Protein AF-A0A0Q7U243-F1 (afdb_monomer)

Secondary structure (DSSP, 8-state):
----------PPPP-EEEEEEEEETTEEEEEETT---PEEEEEEEEEEEEEEEE--GGG--TT-EEEEEEEE-TTS-EEEEEEEE--GGGTTTT-EEEE-TTSTT-EEEEEEEEEEEEETTEEEEEEEETTEEEEEEE-TT-EEEEEEE--GGG--TT-EEEESSPEEPTTS-EEEEEEEEE-TT----

Solvent-accessible surface area (backbone atoms only — not comparable to full-atom values): 10332 Å² total; per-residue (Å²): 136,84,83,76,80,78,77,77,76,76,74,78,66,51,63,47,44,24,33,25,71,41,69,55,94,58,31,37,28,33,38,39,75,91,53,84,66,76,42,64,33,37,50,41,97,80,48,43,35,28,32,30,34,83,42,55,79,86,68,75,38,71,69,39,39,33,37,34,38,20,40,73,43,97,88,71,34,28,39,40,57,33,37,33,41,50,31,77,94,50,61,72,63,78,54,33,78,45,80,30,92,88,45,92,83,25,31,30,39,18,28,30,30,67,42,77,44,84,55,94,82,28,37,40,34,38,29,40,38,99,88,49,71,50,47,34,39,38,45,89,84,46,48,37,35,32,35,38,85,41,54,72,83,65,68,38,62,74,31,29,26,19,28,70,46,57,41,73,46,95,89,67,48,40,25,32,54,43,39,34,35,30,35,97,86,37,72,41,125

Structure (mmCIF, N/CA/C/O backbone):
data_AF-A0A0Q7U243-F1
#
_entry.id   AF-A0A0Q7U243-F1
#
loop_
_atom_site.group_PDB
_atom_site.id
_atom_site.type_symbol
_atom_site.label_atom_id
_atom_site.label_alt_id
_atom_site.label_comp_id
_atom_site.label_asym_id
_atom_site.label_entity_id
_atom_site.label_seq_id
_atom_site.pdbx_PDB_ins_code
_atom_site.Cartn_x
_atom_site.Cartn_y
_atom_site.Cartn_z
_atom_site.occupancy
_atom_site.B_iso_or_equiv
_atom_site.auth_seq_id
_atom_site.auth_comp_id
_atom_site.auth_asym_id
_atom_site.auth_atom_id
_atom_site.pdbx_PDB_model_num
ATOM 1 N N . MET A 1 1 ? 4.979 44.331 9.065 1.00 41.81 1 MET A N 1
ATOM 2 C CA . MET A 1 1 ? 4.824 43.455 7.886 1.00 41.81 1 MET A CA 1
ATOM 3 C C . MET A 1 1 ? 5.264 42.064 8.305 1.00 41.81 1 MET A C 1
ATOM 5 O O . MET A 1 1 ? 6.438 41.889 8.593 1.00 41.81 1 MET A O 1
ATOM 9 N N . SER A 1 2 ? 4.326 41.134 8.484 1.00 41.09 2 SER A N 1
ATOM 10 C CA . SER A 1 2 ? 4.639 39.753 8.868 1.00 41.09 2 SER A CA 1
ATOM 11 C C . SER A 1 2 ? 4.735 38.920 7.594 1.00 41.09 2 SER A C 1
ATOM 13 O O . SER A 1 2 ? 3.732 38.752 6.901 1.00 41.09 2 SER A O 1
ATOM 15 N N . CYS A 1 3 ? 5.936 38.459 7.248 1.00 41.00 3 CYS A N 1
ATOM 16 C CA . CYS A 1 3 ? 6.116 37.447 6.214 1.00 41.00 3 CYS A CA 1
ATOM 17 C C . CYS A 1 3 ? 5.681 36.100 6.797 1.00 41.00 3 CYS A C 1
ATOM 19 O O . CYS A 1 3 ? 6.393 35.513 7.609 1.00 41.00 3 CYS A O 1
ATOM 21 N N . GLY A 1 4 ? 4.503 35.621 6.398 1.00 42.53 4 GLY A N 1
ATOM 22 C CA . GLY A 1 4 ? 4.110 34.238 6.636 1.00 42.53 4 GLY A CA 1
ATOM 23 C C . GLY A 1 4 ? 5.030 33.315 5.843 1.00 42.53 4 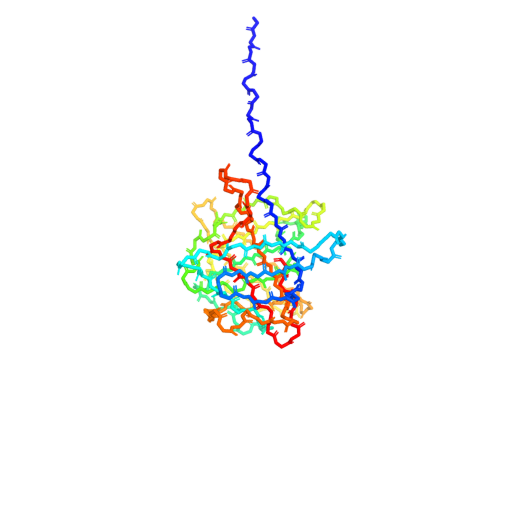GLY A C 1
ATOM 24 O O . GLY A 1 4 ? 5.100 33.415 4.619 1.00 42.53 4 GLY A O 1
ATOM 25 N N . ALA A 1 5 ? 5.754 32.438 6.534 1.00 46.31 5 ALA A N 1
ATOM 26 C CA . ALA A 1 5 ? 6.482 31.357 5.892 1.00 46.31 5 ALA A CA 1
ATOM 27 C C . ALA A 1 5 ? 5.464 30.441 5.199 1.00 46.31 5 ALA A C 1
ATOM 29 O O . ALA A 1 5 ? 4.660 29.783 5.859 1.00 46.31 5 ALA A O 1
ATOM 30 N N . ALA A 1 6 ? 5.475 30.424 3.867 1.00 46.00 6 ALA A N 1
ATOM 31 C CA . ALA A 1 6 ? 4.781 29.401 3.106 1.00 46.00 6 ALA A CA 1
ATOM 32 C C . ALA A 1 6 ? 5.426 28.054 3.460 1.00 46.00 6 ALA A C 1
ATOM 34 O O . ALA A 1 6 ? 6.593 27.817 3.147 1.00 46.00 6 ALA A O 1
ATOM 35 N N . LEU A 1 7 ? 4.689 27.189 4.158 1.00 47.91 7 LEU A N 1
ATOM 36 C CA . LEU A 1 7 ? 5.076 25.792 4.308 1.00 47.91 7 LEU A CA 1
ATOM 37 C C . LEU A 1 7 ? 5.103 25.196 2.899 1.00 47.91 7 LEU A C 1
ATOM 39 O O . LEU A 1 7 ? 4.062 25.104 2.251 1.00 47.91 7 LEU A O 1
ATOM 43 N N . ALA A 1 8 ? 6.292 24.842 2.412 1.00 43.00 8 ALA A N 1
ATOM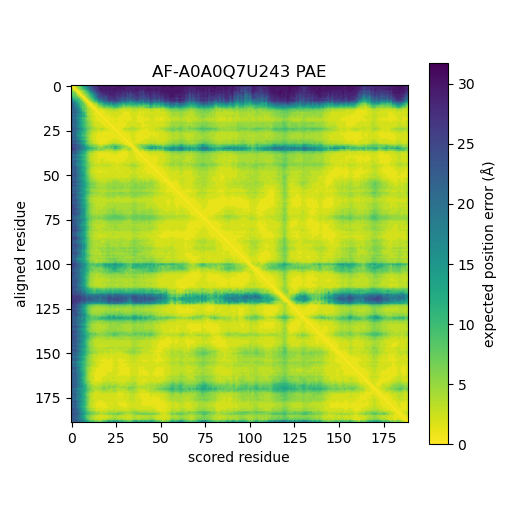 44 C CA . ALA A 1 8 ? 6.431 24.098 1.172 1.00 43.00 8 ALA A CA 1
ATOM 45 C C . ALA A 1 8 ? 5.604 22.810 1.302 1.00 43.00 8 ALA A C 1
ATOM 47 O O . ALA A 1 8 ? 5.904 21.959 2.143 1.00 43.00 8 ALA A O 1
ATOM 48 N N . GLN A 1 9 ? 4.532 22.688 0.516 1.00 50.25 9 GLN A N 1
ATOM 49 C CA . GLN A 1 9 ? 3.844 21.415 0.361 1.00 50.25 9 GLN A CA 1
ATOM 50 C C . GLN A 1 9 ? 4.862 20.442 -0.228 1.00 50.25 9 GLN A C 1
ATOM 52 O O . GLN A 1 9 ? 5.329 20.627 -1.348 1.00 50.25 9 GLN A O 1
ATOM 57 N N . VAL A 1 10 ? 5.245 19.433 0.553 1.00 56.56 10 VAL A N 1
ATOM 58 C CA . VAL A 1 10 ? 5.994 18.291 0.032 1.00 56.56 10 VAL A CA 1
ATOM 59 C C . VAL A 1 10 ? 5.108 17.667 -1.039 1.00 56.56 10 VAL A C 1
ATOM 61 O O . VAL A 1 10 ? 4.011 17.201 -0.724 1.00 56.56 10 VAL A O 1
ATOM 64 N N . GLU A 1 11 ? 5.545 17.721 -2.297 1.00 64.06 11 GLU A N 1
ATOM 65 C CA . GLU A 1 11 ? 4.811 17.085 -3.386 1.00 64.06 11 GLU A CA 1
ATOM 66 C C . GLU A 1 11 ? 4.610 15.599 -3.061 1.00 64.06 11 GLU A C 1
ATOM 68 O O . GLU A 1 11 ? 5.543 14.938 -2.579 1.00 64.06 11 GLU A O 1
ATOM 73 N N . PRO A 1 12 ? 3.402 15.054 -3.293 1.00 70.56 12 PRO A N 1
ATOM 74 C CA . PRO A 1 12 ? 3.175 13.629 -3.149 1.00 70.56 12 PRO A CA 1
ATOM 75 C C . PRO A 1 12 ? 4.192 12.849 -3.992 1.00 70.56 12 PRO A C 1
ATOM 77 O O . PRO A 1 12 ? 4.507 13.258 -5.113 1.00 70.56 12 PRO A O 1
ATOM 80 N N . PRO A 1 13 ? 4.717 11.722 -3.485 1.00 82.50 13 PRO A N 1
ATOM 81 C CA . PRO A 1 13 ? 5.651 10.917 -4.254 1.00 82.50 13 PRO A CA 1
ATOM 82 C C . PRO A 1 13 ? 5.003 10.460 -5.564 1.00 82.50 13 PRO A C 1
ATOM 84 O O . PRO A 1 13 ? 3.847 10.037 -5.575 1.00 82.50 13 PRO A O 1
ATOM 87 N N . LEU A 1 14 ? 5.770 10.486 -6.656 1.00 89.00 14 LEU A N 1
ATOM 88 C CA . LEU A 1 14 ? 5.323 9.943 -7.935 1.00 89.00 14 LEU A CA 1
ATOM 89 C C . LEU A 1 14 ? 5.063 8.438 -7.788 1.00 89.00 14 LEU A C 1
ATOM 91 O O . LEU A 1 14 ? 5.963 7.677 -7.424 1.00 89.00 14 LEU A O 1
ATOM 95 N N . ARG A 1 15 ? 3.833 8.015 -8.082 1.00 92.25 15 ARG A N 1
ATOM 96 C CA . ARG A 1 15 ? 3.402 6.612 -8.058 1.00 92.25 15 ARG A CA 1
ATOM 97 C C . ARG A 1 15 ? 3.264 6.101 -9.488 1.00 92.25 15 ARG A C 1
ATOM 99 O O . ARG A 1 15 ? 2.914 6.864 -10.381 1.00 92.25 15 ARG A O 1
ATOM 106 N N . LEU A 1 16 ? 3.517 4.813 -9.701 1.00 95.00 16 LEU A N 1
ATOM 107 C CA . LEU A 1 16 ? 3.414 4.185 -11.021 1.00 95.00 16 LEU A CA 1
ATOM 108 C C . LEU A 1 16 ? 2.671 2.845 -10.914 1.00 95.00 16 LEU A C 1
ATOM 110 O O . LEU A 1 16 ? 3.306 1.802 -10.724 1.00 95.00 16 LEU A O 1
ATOM 114 N N . PRO A 1 17 ? 1.327 2.860 -10.985 1.00 95.56 17 PRO A N 1
ATOM 115 C CA . PRO A 1 17 ? 0.543 1.653 -11.199 1.00 95.56 17 PRO A CA 1
ATOM 116 C C . PRO A 1 17 ? 0.598 1.253 -12.674 1.00 95.56 17 PRO A C 1
ATOM 118 O O . PRO A 1 17 ? 0.365 2.082 -13.556 1.00 95.56 17 PRO A O 1
ATOM 121 N N . GLY A 1 18 ? 0.860 -0.017 -12.963 1.00 96.81 18 GLY A N 1
ATOM 122 C CA . GLY A 1 18 ? 0.940 -0.468 -14.346 1.00 96.81 18 GLY A CA 1
ATOM 123 C C . GLY A 1 18 ? 1.163 -1.960 -14.513 1.00 96.81 18 GLY A C 1
ATOM 124 O O . GLY A 1 18 ? 1.109 -2.728 -13.555 1.00 96.81 18 GLY A O 1
ATOM 125 N N . THR A 1 19 ? 1.416 -2.359 -15.755 1.00 97.81 19 THR A N 1
ATOM 126 C CA . THR A 1 19 ? 1.762 -3.737 -16.126 1.00 97.81 19 THR A CA 1
ATOM 127 C C . THR A 1 19 ? 3.217 -3.795 -16.566 1.00 97.81 19 THR A C 1
ATOM 129 O O . THR A 1 19 ? 3.659 -2.950 -17.345 1.00 97.81 19 THR A O 1
ATOM 132 N N . ILE A 1 20 ? 3.968 -4.780 -16.077 1.00 98.12 20 ILE A N 1
ATOM 133 C CA . ILE A 1 20 ? 5.318 -5.046 -16.578 1.00 98.12 20 ILE A CA 1
ATOM 134 C C . ILE A 1 20 ? 5.205 -5.601 -17.999 1.00 98.12 20 ILE A C 1
ATOM 136 O O . ILE A 1 20 ? 4.588 -6.640 -18.209 1.00 98.12 20 ILE A O 1
ATOM 140 N N . GLU A 1 21 ? 5.834 -4.957 -18.974 1.00 97.81 21 GLU A N 1
ATOM 141 C CA . GLU A 1 21 ? 5.898 -5.473 -20.350 1.00 97.81 21 GLU A CA 1
ATOM 142 C C . GLU A 1 21 ? 7.206 -6.200 -20.634 1.00 97.81 21 GLU A C 1
ATOM 144 O O . GLU A 1 21 ? 7.248 -7.129 -21.440 1.00 97.81 21 GLU A O 1
ATOM 149 N N . LYS A 1 22 ? 8.277 -5.808 -19.943 1.00 98.00 22 LYS A N 1
ATOM 150 C CA . LYS A 1 22 ? 9.615 -6.350 -20.157 1.00 98.00 22 LYS A CA 1
ATOM 151 C C . LYS A 1 22 ? 10.406 -6.367 -18.857 1.00 98.00 22 LYS A C 1
ATOM 153 O O . LYS A 1 22 ? 10.250 -5.475 -18.023 1.00 98.00 22 LYS A O 1
ATOM 158 N N . VAL A 1 23 ? 11.278 -7.362 -18.726 1.00 97.88 23 VAL A N 1
ATOM 159 C CA . VAL A 1 23 ? 12.230 -7.513 -17.623 1.00 97.88 23 VAL A CA 1
ATOM 160 C C . VAL A 1 23 ? 13.584 -7.886 -18.213 1.00 97.88 23 VAL A C 1
ATOM 162 O O . VAL A 1 23 ? 13.675 -8.859 -18.958 1.00 97.88 23 VAL A O 1
ATOM 165 N N . GLU A 1 24 ? 14.627 -7.126 -17.887 1.00 97.31 24 GLU A N 1
ATOM 166 C CA . GLU A 1 24 ? 16.012 -7.420 -18.270 1.00 97.31 24 GLU A CA 1
ATOM 167 C C . GLU A 1 24 ? 16.944 -7.110 -17.100 1.00 97.31 24 GLU A C 1
ATOM 169 O O . GLU A 1 24 ? 17.133 -5.953 -16.728 1.00 97.31 24 GLU A O 1
ATOM 174 N N . GLY A 1 25 ? 17.537 -8.149 -16.507 1.00 94.81 25 GLY A N 1
ATOM 175 C CA . GLY A 1 25 ? 18.419 -7.998 -15.350 1.00 94.81 25 GLY A CA 1
ATOM 176 C C . GLY A 1 25 ? 17.726 -7.276 -14.189 1.00 94.81 25 GLY A C 1
ATOM 177 O O . GLY A 1 25 ? 16.715 -7.746 -13.674 1.00 94.81 25 GLY A O 1
ATOM 178 N N . ASP A 1 26 ? 18.276 -6.129 -13.791 1.00 95.94 26 ASP A N 1
ATOM 179 C CA . ASP A 1 26 ? 17.722 -5.260 -12.746 1.00 95.94 26 ASP A CA 1
ATOM 180 C C . ASP A 1 26 ? 16.905 -4.092 -13.317 1.00 95.94 26 ASP A C 1
ATOM 182 O O . ASP A 1 26 ? 16.787 -3.051 -12.677 1.00 95.94 26 ASP A O 1
ATOM 186 N N . THR A 1 27 ? 16.342 -4.237 -14.513 1.00 97.75 27 THR A N 1
ATOM 187 C CA . THR A 1 27 ? 15.494 -3.216 -15.131 1.00 97.75 27 THR A CA 1
ATOM 188 C C . THR A 1 27 ? 14.155 -3.820 -15.529 1.00 97.75 27 THR A C 1
ATOM 190 O O . THR A 1 27 ? 14.085 -4.906 -16.109 1.00 97.75 27 THR A O 1
ATOM 193 N N . ILE A 1 28 ? 13.075 -3.103 -15.221 1.00 98.38 28 ILE A N 1
ATOM 194 C CA . ILE A 1 28 ? 11.725 -3.434 -15.681 1.00 98.38 28 ILE A CA 1
ATOM 195 C C . ILE A 1 28 ? 11.158 -2.288 -16.503 1.00 98.38 28 ILE A C 1
ATOM 197 O O . ILE A 1 28 ? 11.453 -1.121 -16.252 1.00 98.38 28 ILE A O 1
ATOM 201 N N . TRP A 1 29 ? 10.290 -2.625 -17.448 1.00 98.25 29 TRP A N 1
ATOM 202 C CA . TRP A 1 29 ? 9.536 -1.652 -18.222 1.00 98.25 29 TRP A CA 1
ATOM 203 C C . TRP A 1 29 ? 8.062 -1.764 -17.872 1.00 98.25 29 TRP A C 1
ATOM 205 O O . TRP A 1 29 ? 7.459 -2.824 -18.049 1.00 98.25 29 TRP A O 1
ATOM 215 N N . VAL A 1 30 ? 7.489 -0.675 -17.364 1.00 98.19 30 VAL A N 1
ATOM 216 C CA . VAL A 1 30 ? 6.118 -0.631 -16.849 1.00 98.19 30 VAL A CA 1
ATOM 217 C C . VAL A 1 30 ? 5.262 0.257 -17.740 1.00 98.19 30 VAL A C 1
ATOM 219 O O . VAL A 1 30 ? 5.570 1.435 -17.930 1.00 98.19 30 VAL A O 1
ATOM 222 N N . ARG A 1 31 ? 4.168 -0.296 -18.273 1.00 97.62 31 ARG A N 1
ATOM 223 C CA . ARG A 1 31 ? 3.119 0.478 -18.942 1.00 97.62 31 ARG A CA 1
ATOM 224 C C . ARG A 1 31 ? 2.107 0.961 -17.898 1.00 97.62 31 ARG A C 1
ATOM 226 O O . ARG A 1 31 ? 1.465 0.107 -17.279 1.00 97.62 31 ARG A O 1
ATOM 233 N N . PRO A 1 32 ? 1.946 2.278 -17.681 1.00 96.06 32 PRO A N 1
ATOM 234 C CA . PRO A 1 32 ? 0.989 2.799 -16.713 1.00 96.06 32 PRO A CA 1
ATOM 235 C C . PRO A 1 32 ? -0.456 2.536 -17.145 1.00 96.06 32 PRO A C 1
ATOM 237 O O . PRO A 1 32 ? -0.764 2.570 -18.337 1.00 96.06 32 PRO A O 1
ATOM 240 N N . TYR A 1 33 ? -1.366 2.346 -16.186 1.00 94.06 33 TYR A N 1
ATOM 241 C CA . TYR A 1 33 ? -2.800 2.228 -16.509 1.00 94.06 33 TYR A CA 1
ATOM 242 C C . TYR A 1 33 ? -3.443 3.545 -16.929 1.00 94.06 33 TYR A C 1
ATOM 244 O O . TYR A 1 33 ? -4.407 3.536 -17.687 1.00 94.06 33 TYR A O 1
ATOM 252 N N . GLU A 1 34 ? -2.908 4.672 -16.462 1.00 88.06 34 GLU A N 1
ATOM 253 C CA . GLU A 1 34 ? -3.386 6.012 -16.827 1.00 88.06 34 GLU A CA 1
ATOM 254 C C . GLU A 1 34 ? -3.011 6.395 -18.273 1.00 88.06 34 GLU A C 1
ATOM 256 O O . GLU A 1 34 ? -3.323 7.488 -18.739 1.00 88.06 34 GLU A O 1
ATOM 261 N N . GLY A 1 35 ? -2.373 5.475 -19.006 1.00 82.38 35 GLY A N 1
ATOM 262 C CA . GLY A 1 35 ? -1.866 5.695 -20.351 1.00 82.38 35 GLY A CA 1
ATOM 263 C C . GLY A 1 35 ? -0.470 6.314 -20.349 1.00 82.38 35 GLY A C 1
ATOM 264 O O . GLY A 1 35 ? 0.179 6.464 -19.315 1.00 82.38 35 GLY A O 1
ATOM 265 N N . GLY A 1 36 ? 0.020 6.643 -21.542 1.00 84.00 36 GLY A N 1
ATOM 266 C CA . GLY A 1 36 ? 1.366 7.174 -21.748 1.00 84.00 36 GLY A CA 1
ATOM 267 C C . GLY A 1 36 ? 2.359 6.145 -22.291 1.00 84.00 36 GLY A C 1
ATOM 268 O O . GLY A 1 36 ? 1.982 5.114 -22.853 1.00 84.00 36 GLY A O 1
ATOM 269 N N . GLY A 1 37 ? 3.644 6.489 -22.184 1.00 90.50 37 GLY A N 1
ATOM 270 C CA . GLY A 1 37 ? 4.750 5.681 -22.691 1.00 90.50 37 GLY A CA 1
ATOM 271 C C . GLY A 1 37 ? 5.096 4.489 -21.801 1.00 90.50 37 GLY A C 1
ATOM 272 O O . GLY A 1 37 ? 4.556 4.307 -20.712 1.00 90.50 37 GLY A O 1
ATOM 273 N N . LEU A 1 38 ? 6.038 3.683 -22.280 1.00 95.50 38 LEU A N 1
ATOM 274 C CA . LEU A 1 38 ? 6.629 2.598 -21.511 1.00 95.50 38 LEU A CA 1
ATOM 275 C C . LEU A 1 38 ? 7.753 3.162 -20.627 1.00 95.50 38 LEU A C 1
ATOM 277 O O . LEU A 1 38 ? 8.712 3.730 -21.147 1.00 95.50 38 LEU A O 1
ATOM 281 N N . PHE A 1 39 ? 7.633 3.027 -19.306 1.00 96.31 39 PHE A N 1
ATOM 282 C CA . PHE A 1 39 ? 8.592 3.594 -18.356 1.00 96.31 39 PHE A CA 1
ATOM 283 C C . PHE A 1 39 ? 9.654 2.571 -17.973 1.00 96.31 39 PHE A C 1
ATOM 285 O O . PHE A 1 39 ? 9.331 1.524 -17.418 1.00 96.31 39 PHE A O 1
ATOM 292 N N . GLU A 1 40 ? 10.916 2.900 -18.227 1.00 97.56 40 GLU A N 1
ATOM 293 C CA . GLU A 1 40 ? 12.069 2.126 -17.772 1.00 97.56 40 GLU A CA 1
ATOM 294 C C . GLU A 1 40 ? 12.373 2.434 -16.301 1.00 97.56 40 GLU A C 1
ATOM 296 O O . GLU A 1 40 ? 12.588 3.591 -15.939 1.00 97.56 40 GLU A O 1
ATOM 301 N N . ILE A 1 41 ? 12.389 1.406 -15.453 1.00 97.94 41 ILE A N 1
ATOM 302 C CA . ILE A 1 41 ? 12.606 1.514 -14.010 1.00 97.94 41 ILE A CA 1
ATOM 303 C C . ILE A 1 41 ? 13.778 0.618 -13.610 1.00 97.94 41 ILE A C 1
ATOM 305 O O . ILE A 1 41 ? 13.689 -0.610 -13.671 1.00 97.94 41 ILE A O 1
ATOM 309 N N . ALA A 1 42 ? 14.859 1.236 -13.136 1.00 97.81 42 ALA A N 1
ATOM 310 C CA . ALA A 1 42 ? 15.990 0.521 -12.559 1.00 97.81 42 ALA A CA 1
ATOM 311 C C . ALA A 1 42 ? 15.679 0.064 -11.123 1.00 97.81 42 ALA A C 1
ATOM 313 O O . ALA A 1 42 ? 15.296 0.859 -10.259 1.00 97.81 42 ALA A O 1
ATOM 314 N N . LEU A 1 43 ? 15.894 -1.214 -10.847 1.00 97.62 43 LEU A N 1
ATOM 315 C CA . LEU A 1 43 ? 15.671 -1.836 -9.551 1.00 97.62 43 LEU A CA 1
ATOM 316 C C . LEU A 1 43 ? 16.894 -1.643 -8.650 1.00 97.62 43 LEU A C 1
ATOM 318 O O . LEU A 1 43 ? 18.026 -1.962 -9.021 1.00 97.62 43 LEU A O 1
ATOM 322 N N . ASP A 1 44 ? 16.673 -1.145 -7.434 1.00 96.50 44 ASP A N 1
ATOM 323 C CA . ASP A 1 44 ? 17.716 -1.104 -6.407 1.00 96.50 44 ASP A CA 1
ATOM 324 C C . ASP A 1 44 ? 18.196 -2.524 -6.078 1.00 96.50 44 ASP A C 1
ATOM 326 O O . ASP A 1 44 ? 17.392 -3.447 -6.070 1.00 96.50 44 ASP A O 1
ATOM 330 N N . LYS A 1 45 ? 19.477 -2.744 -5.751 1.00 94.75 45 LYS A N 1
ATOM 331 C CA . LYS A 1 45 ? 19.996 -4.081 -5.385 1.00 94.75 45 LYS A CA 1
ATOM 332 C C . LYS A 1 45 ? 19.338 -4.662 -4.127 1.00 94.75 45 LYS A C 1
ATOM 334 O O . LYS A 1 45 ? 19.215 -5.879 -4.011 1.00 94.75 45 LYS A O 1
ATOM 339 N N . LYS A 1 46 ? 18.842 -3.814 -3.230 1.00 94.69 46 LYS A N 1
ATOM 340 C CA . LYS A 1 46 ? 18.093 -4.174 -2.020 1.00 94.69 46 LYS A CA 1
ATOM 341 C C . LYS A 1 46 ? 16.581 -4.011 -2.197 1.00 94.69 46 LYS A C 1
ATOM 343 O O . LYS A 1 46 ? 15.882 -3.815 -1.208 1.00 94.69 46 LYS A O 1
ATOM 348 N N . LEU A 1 47 ? 16.088 -4.074 -3.440 1.00 96.88 47 LEU A N 1
ATOM 349 C CA . LEU A 1 47 ? 14.665 -3.973 -3.754 1.00 96.88 47 LEU A CA 1
ATOM 350 C C . LEU A 1 47 ? 13.820 -4.845 -2.818 1.00 96.88 47 LEU A C 1
ATOM 352 O O . LEU A 1 47 ? 13.999 -6.062 -2.770 1.00 96.88 47 LEU A O 1
ATOM 356 N N . ALA A 1 48 ? 12.861 -4.220 -2.141 1.00 96.56 48 ALA A N 1
ATOM 357 C CA . ALA A 1 48 ? 11.822 -4.922 -1.410 1.00 96.56 48 ALA A CA 1
ATOM 358 C C . ALA A 1 48 ? 10.640 -5.209 -2.344 1.00 96.56 48 ALA A C 1
ATOM 360 O O . ALA A 1 48 ? 10.006 -4.285 -2.863 1.00 96.56 48 ALA A O 1
ATOM 361 N N . VAL A 1 49 ? 10.324 -6.485 -2.540 1.00 97.56 49 VAL A N 1
ATOM 362 C CA . VAL A 1 49 ? 9.135 -6.905 -3.285 1.00 97.56 49 VAL A CA 1
ATOM 363 C C . VAL A 1 49 ? 8.067 -7.353 -2.297 1.00 97.56 49 VAL A C 1
ATOM 365 O O . VAL A 1 49 ? 8.361 -8.071 -1.343 1.00 97.56 49 VAL A O 1
ATOM 368 N N . TYR A 1 50 ? 6.831 -6.915 -2.517 1.00 97.62 50 TYR A N 1
ATOM 369 C CA . TYR A 1 50 ? 5.671 -7.342 -1.740 1.00 97.62 50 TYR A CA 1
ATOM 370 C C . TYR A 1 50 ? 4.615 -7.921 -2.670 1.00 97.62 50 TYR A C 1
ATOM 372 O O . TYR A 1 50 ? 4.149 -7.234 -3.578 1.00 97.62 50 TYR A O 1
ATOM 380 N N . GLY A 1 51 ? 4.231 -9.171 -2.438 1.00 97.12 51 GLY A N 1
ATOM 381 C CA . GLY A 1 51 ? 3.069 -9.764 -3.081 1.00 97.12 51 GLY A CA 1
ATOM 382 C C . GLY A 1 51 ? 1.791 -9.199 -2.470 1.00 97.12 51 GLY A C 1
ATOM 383 O O . GLY A 1 51 ? 1.693 -9.076 -1.250 1.00 97.12 51 GLY A O 1
ATOM 384 N N . VAL A 1 52 ? 0.821 -8.864 -3.313 1.00 97.38 52 VAL A N 1
ATOM 385 C CA . VAL A 1 52 ? -0.496 -8.368 -2.911 1.00 97.38 52 VAL A CA 1
ATOM 386 C C . VAL A 1 52 ? -1.542 -9.378 -3.346 1.00 97.38 52 VAL A C 1
ATOM 388 O O . VAL A 1 52 ? -1.748 -9.575 -4.543 1.00 97.38 52 VAL A O 1
ATOM 391 N N . ALA A 1 53 ? -2.198 -10.002 -2.375 1.00 95.69 53 ALA A N 1
ATOM 392 C CA . ALA A 1 53 ? -3.229 -11.009 -2.592 1.00 95.69 53 ALA A CA 1
ATOM 393 C C . ALA A 1 53 ? -4.587 -10.541 -2.038 1.00 95.69 53 ALA A C 1
ATOM 395 O O . ALA A 1 53 ? -4.638 -9.588 -1.249 1.00 95.69 53 ALA A O 1
ATOM 396 N N . PRO A 1 54 ? -5.702 -11.187 -2.427 1.00 94.88 54 PRO A N 1
ATOM 397 C CA . PRO A 1 54 ? -6.983 -10.970 -1.769 1.00 94.88 54 PRO A CA 1
ATOM 398 C C . PRO A 1 54 ? -6.889 -11.358 -0.289 1.00 94.88 54 PRO A C 1
ATOM 400 O O . PRO A 1 54 ? -6.508 -12.480 0.041 1.00 94.88 54 PRO A O 1
ATOM 403 N N . GLY A 1 55 ? -7.247 -10.435 0.600 1.00 93.44 55 GLY A N 1
ATOM 404 C CA . GLY A 1 55 ? -7.379 -10.702 2.030 1.00 93.44 55 GLY A CA 1
ATOM 405 C C . GLY A 1 55 ? -8.818 -11.038 2.424 1.00 93.44 55 GLY A C 1
ATOM 406 O O . GLY A 1 55 ? -9.759 -10.901 1.640 1.00 93.44 55 GLY A O 1
ATOM 407 N N . LYS A 1 56 ? -9.009 -11.448 3.677 1.00 91.81 56 LYS A N 1
ATOM 408 C CA . LYS A 1 56 ? -10.319 -11.766 4.269 1.00 91.81 56 LYS A CA 1
ATOM 409 C C . LYS A 1 56 ? -10.492 -11.084 5.620 1.00 91.81 56 LYS A C 1
ATOM 411 O O . LYS A 1 56 ? -9.535 -10.741 6.308 1.00 91.81 56 LYS A O 1
ATOM 416 N N . LEU A 1 57 ? -11.741 -10.965 6.073 1.00 90.25 57 LEU A N 1
ATOM 417 C CA . LEU A 1 57 ? -12.060 -10.392 7.389 1.00 90.25 57 LEU A CA 1
ATOM 418 C C . LEU A 1 57 ? -11.348 -11.117 8.543 1.00 90.25 57 LEU A C 1
ATOM 420 O O . LEU A 1 57 ? -11.054 -10.511 9.570 1.00 90.25 57 LEU A O 1
ATOM 424 N N . ALA A 1 58 ? -11.057 -12.411 8.396 1.00 89.94 58 ALA A N 1
ATOM 425 C CA . ALA A 1 58 ? -10.320 -13.183 9.396 1.00 89.94 58 ALA A CA 1
ATOM 426 C C . ALA A 1 58 ? -8.852 -12.740 9.566 1.00 89.94 58 ALA A C 1
ATOM 428 O O . ALA A 1 58 ? -8.242 -13.088 10.577 1.00 89.94 58 ALA A O 1
ATOM 429 N N . ASP A 1 59 ? -8.300 -11.971 8.625 1.00 91.75 59 ASP A N 1
ATOM 430 C CA . ASP A 1 59 ? -6.926 -11.455 8.686 1.00 91.75 59 ASP A CA 1
ATOM 431 C C . ASP A 1 59 ? -6.837 -10.152 9.497 1.00 91.75 59 ASP A C 1
ATOM 433 O O . ASP A 1 59 ? -5.765 -9.780 9.970 1.00 91.75 59 ASP A O 1
ATOM 437 N N . LEU A 1 60 ? -7.978 -9.497 9.748 1.00 94.12 60 LEU A N 1
ATOM 438 C CA . LEU A 1 60 ? -8.096 -8.304 10.593 1.00 94.12 60 LEU A CA 1
ATOM 439 C C . LEU A 1 60 ? -8.052 -8.693 12.077 1.00 94.12 60 LEU A C 1
ATOM 441 O O . LEU A 1 60 ? -9.060 -8.632 12.786 1.00 94.12 60 LEU A O 1
ATOM 445 N N . LYS A 1 61 ? -6.887 -9.169 12.515 1.00 92.94 61 LYS A N 1
ATOM 446 C CA . LYS A 1 61 ? -6.620 -9.652 13.873 1.00 92.94 61 LYS A CA 1
ATOM 447 C C . LYS A 1 61 ? -6.047 -8.541 14.743 1.00 92.94 61 LYS A C 1
ATOM 449 O O . LYS A 1 61 ? -5.312 -7.680 14.265 1.00 92.94 61 LYS A O 1
ATOM 454 N N . GLN A 1 62 ? -6.312 -8.612 16.043 1.00 95.81 62 GLN A N 1
ATOM 455 C CA . GLN A 1 62 ? -5.633 -7.765 17.022 1.00 95.81 62 GLN A CA 1
ATOM 456 C C . GLN A 1 62 ? -4.105 -7.857 16.859 1.00 95.81 62 GLN A C 1
ATOM 458 O O . GLN A 1 62 ? -3.558 -8.938 16.647 1.00 95.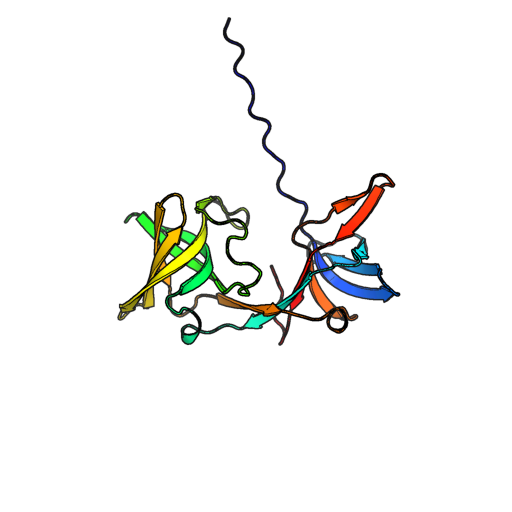81 62 GLN A O 1
ATOM 463 N N . GLY A 1 63 ? -3.425 -6.712 16.923 1.00 96.12 63 GLY A N 1
ATOM 464 C CA . GLY A 1 63 ? -1.982 -6.582 16.716 1.00 96.12 63 GLY A CA 1
ATOM 465 C C . GLY A 1 63 ? -1.545 -6.426 15.254 1.00 96.12 63 GLY A C 1
ATOM 466 O O . GLY A 1 63 ? -0.415 -5.989 15.011 1.00 96.12 63 GLY A O 1
ATOM 467 N N . ALA A 1 64 ? -2.409 -6.714 14.274 1.00 97.00 64 ALA A N 1
ATOM 468 C CA . ALA A 1 64 ? -2.085 -6.500 12.865 1.00 97.00 64 ALA A CA 1
ATOM 469 C C . ALA A 1 64 ? -1.895 -5.004 12.571 1.00 97.00 64 ALA A C 1
ATOM 471 O O . ALA A 1 64 ? -2.672 -4.169 13.043 1.00 97.00 64 ALA A O 1
ATOM 472 N N . PHE A 1 65 ? -0.865 -4.670 11.791 1.00 97.94 65 PHE A N 1
ATOM 473 C CA . PHE A 1 65 ? -0.678 -3.320 11.267 1.00 97.94 65 PHE A CA 1
ATOM 474 C C . PHE A 1 65 ? -1.427 -3.197 9.941 1.00 97.94 65 PHE A C 1
ATOM 476 O O . PHE A 1 65 ? -1.171 -3.955 9.005 1.00 97.94 65 PHE A O 1
ATOM 483 N N . ILE A 1 66 ? -2.368 -2.261 9.867 1.00 98.19 66 ILE A N 1
ATOM 484 C CA . ILE A 1 66 ? -3.242 -2.091 8.708 1.00 98.19 66 ILE A CA 1
ATOM 485 C C . ILE A 1 66 ? -3.206 -0.660 8.185 1.00 98.19 66 ILE A C 1
ATOM 487 O O . ILE A 1 66 ? -2.972 0.277 8.945 1.00 98.19 66 ILE A O 1
ATOM 491 N N . GLY A 1 67 ? -3.467 -0.501 6.892 1.00 97.31 67 GLY A N 1
ATOM 492 C CA . GLY A 1 67 ? -3.777 0.771 6.248 1.00 97.31 67 GLY A CA 1
ATOM 493 C C . GLY A 1 67 ? -5.240 0.789 5.839 1.00 97.31 67 GLY A C 1
ATOM 494 O O . GLY A 1 67 ? -5.690 -0.110 5.135 1.00 97.31 67 GLY A O 1
ATOM 495 N N . VAL A 1 68 ? -5.991 1.787 6.282 1.00 97.56 68 VAL A N 1
ATOM 496 C CA . VAL A 1 68 ? -7.428 1.901 6.031 1.00 97.56 68 VAL A CA 1
ATOM 497 C C . VAL A 1 68 ? -7.690 3.167 5.235 1.00 97.56 68 VAL A C 1
ATOM 499 O O . VAL A 1 68 ? -7.609 4.265 5.781 1.00 97.56 68 VAL A O 1
ATOM 502 N N . GLY A 1 69 ? -8.034 2.998 3.960 1.00 96.56 69 GLY A N 1
ATOM 503 C CA . GLY A 1 69 ? -8.645 4.049 3.155 1.00 96.56 69 GLY A CA 1
ATOM 504 C C . GLY A 1 69 ? -10.136 4.117 3.475 1.00 96.56 69 GLY A C 1
ATOM 505 O O . GLY A 1 69 ? -10.830 3.105 3.338 1.00 96.56 69 GLY A O 1
ATOM 506 N N . ALA A 1 70 ? -10.630 5.267 3.925 1.00 96.94 70 ALA A N 1
ATOM 507 C CA . ALA A 1 70 ? -11.981 5.391 4.462 1.00 96.94 70 ALA A CA 1
ATOM 508 C C . ALA A 1 70 ? -12.673 6.713 4.116 1.00 96.94 70 ALA A C 1
ATOM 510 O O . ALA A 1 70 ? -12.039 7.709 3.773 1.00 96.94 70 ALA A O 1
ATOM 511 N N . MET A 1 71 ? -13.998 6.704 4.256 1.00 96.12 71 MET A N 1
ATOM 512 C CA . MET A 1 71 ? -14.838 7.894 4.222 1.00 96.12 71 MET A CA 1
ATOM 513 C C . MET A 1 71 ? -15.230 8.290 5.657 1.00 96.12 71 MET A C 1
ATOM 515 O O . MET A 1 71 ? -15.845 7.469 6.356 1.00 96.12 71 MET A O 1
ATOM 519 N N . PRO A 1 72 ? -14.926 9.520 6.111 1.00 96.75 72 PRO A N 1
ATOM 520 C CA . PRO A 1 72 ? -15.381 10.018 7.407 1.00 96.75 72 PRO A CA 1
ATOM 521 C C . PRO A 1 72 ? -16.907 9.971 7.538 1.00 96.75 72 PRO A C 1
ATOM 523 O O . PRO A 1 72 ? -17.629 10.226 6.574 1.00 96.75 72 PRO A O 1
ATOM 526 N N . GLN A 1 73 ? -17.399 9.644 8.730 1.00 96.12 73 GLN A N 1
ATOM 527 C CA . GLN A 1 73 ? -18.822 9.606 9.067 1.00 96.12 73 GLN A CA 1
ATOM 528 C C . GLN A 1 73 ? -19.192 10.746 10.026 1.00 96.12 73 GLN A C 1
ATOM 530 O O . GLN A 1 73 ? -18.336 11.307 10.711 1.00 96.12 73 GLN A O 1
ATOM 535 N N . ALA A 1 74 ? -20.485 11.076 10.099 1.00 96.19 74 ALA A N 1
ATOM 536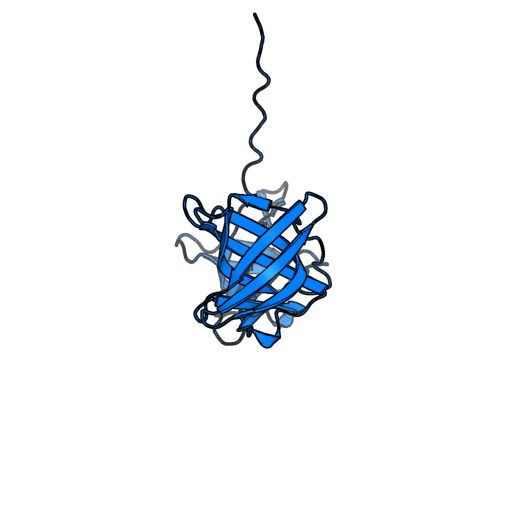 C CA . ALA A 1 74 ? -20.992 12.149 10.960 1.00 96.19 74 ALA A CA 1
ATOM 537 C C . ALA A 1 74 ? -20.768 11.888 12.463 1.00 96.19 74 ALA A C 1
ATOM 539 O O . ALA A 1 74 ? -20.661 12.833 13.238 1.00 96.19 74 ALA A O 1
ATOM 540 N N . ASP A 1 75 ? -20.668 10.618 12.868 1.00 93.62 75 ASP A N 1
ATOM 541 C CA . ASP A 1 75 ? -20.375 10.203 14.246 1.00 93.62 75 ASP A CA 1
ATOM 542 C C . ASP A 1 75 ? -18.868 10.199 14.578 1.00 93.62 75 ASP A C 1
ATOM 544 O O . ASP A 1 75 ? -18.473 9.794 15.670 1.00 93.62 75 ASP A O 1
ATOM 548 N N . GLY A 1 76 ? -18.018 10.625 13.636 1.00 94.50 76 GLY A N 1
ATOM 549 C CA . GLY A 1 76 ? -16.560 10.645 13.764 1.00 94.50 76 GLY A CA 1
ATOM 550 C C . GLY A 1 76 ? -15.866 9.326 13.406 1.00 94.50 76 GLY A C 1
ATOM 551 O O . GLY A 1 76 ? -14.637 9.297 13.308 1.00 94.50 76 GLY A O 1
ATOM 552 N N . SER A 1 77 ? -16.613 8.243 13.165 1.00 96.38 77 SER A N 1
ATOM 553 C CA . SER A 1 77 ? -16.036 6.983 12.694 1.00 96.38 77 SER A CA 1
ATOM 554 C C . SER A 1 77 ? -15.556 7.080 11.241 1.00 96.38 77 SER A C 1
ATOM 556 O O . SER A 1 77 ? -15.911 7.990 10.489 1.00 96.38 77 SER A O 1
ATOM 558 N N . GLN A 1 78 ? -14.713 6.134 10.837 1.00 97.38 78 GLN A N 1
ATOM 559 C CA . GLN A 1 78 ? -14.186 6.034 9.480 1.00 97.38 78 GLN A CA 1
ATOM 560 C C . GLN A 1 78 ? -14.768 4.782 8.817 1.00 97.38 78 GLN A C 1
ATOM 562 O O . GLN A 1 78 ? -14.466 3.658 9.224 1.00 97.38 78 GLN A O 1
ATOM 567 N N . ARG A 1 79 ? -15.609 4.947 7.792 1.00 96.06 79 ARG A N 1
ATOM 568 C CA . ARG A 1 79 ? -16.164 3.813 7.041 1.00 96.06 79 ARG A CA 1
ATOM 569 C C . ARG A 1 79 ? -15.146 3.338 6.012 1.00 96.06 79 ARG A C 1
ATOM 571 O O . ARG A 1 79 ? -14.835 4.069 5.073 1.00 96.06 79 ARG A O 1
ATOM 578 N N . ALA A 1 80 ? -14.626 2.128 6.190 1.00 96.19 80 ALA A N 1
ATOM 579 C CA . ALA A 1 80 ? -13.589 1.570 5.336 1.00 96.19 80 ALA A CA 1
ATOM 580 C C . ALA A 1 80 ? -14.091 1.353 3.901 1.00 96.19 80 ALA A C 1
ATOM 582 O O . ALA A 1 80 ? -15.142 0.756 3.679 1.00 96.19 80 ALA A O 1
ATOM 583 N N . MET A 1 81 ? -13.298 1.816 2.939 1.00 94.81 81 MET A N 1
ATOM 584 C CA . MET A 1 81 ? -13.458 1.553 1.507 1.00 94.81 81 MET A CA 1
ATOM 585 C C . MET A 1 81 ? -12.463 0.487 1.041 1.00 94.81 81 MET A C 1
ATOM 587 O O . MET A 1 81 ? -12.785 -0.365 0.219 1.00 94.81 81 MET A O 1
ATOM 591 N N . GLN A 1 82 ? -11.246 0.532 1.588 1.00 94.38 82 GLN A N 1
ATOM 592 C CA . GLN A 1 82 ? -10.197 -0.445 1.340 1.00 94.38 82 GLN A CA 1
ATOM 593 C C . GLN A 1 82 ? -9.376 -0.634 2.615 1.00 94.38 82 GLN A C 1
ATOM 595 O O . GLN A 1 82 ? -9.015 0.344 3.272 1.00 94.38 82 GLN A O 1
ATOM 600 N N . ILE A 1 83 ? -9.032 -1.879 2.929 1.00 96.81 83 ILE A N 1
ATOM 601 C CA . I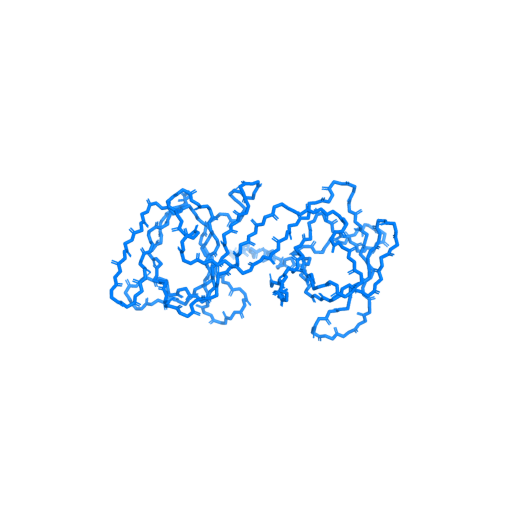LE A 1 83 ? -8.098 -2.216 4.000 1.00 96.81 83 ILE A CA 1
ATOM 602 C C . ILE A 1 83 ? -6.906 -2.948 3.396 1.00 96.81 83 ILE A C 1
ATOM 604 O O . ILE A 1 83 ? -7.066 -3.897 2.638 1.00 96.81 83 ILE A O 1
ATOM 608 N N . THR A 1 84 ? -5.706 -2.515 3.745 1.00 96.75 84 THR A N 1
ATOM 609 C CA . THR A 1 84 ? -4.467 -3.240 3.494 1.00 96.75 84 THR A CA 1
ATOM 610 C C . THR A 1 84 ? -3.982 -3.821 4.812 1.00 96.75 84 THR A C 1
ATOM 612 O O . THR A 1 84 ? -3.747 -3.067 5.752 1.00 96.75 84 THR A O 1
ATOM 615 N N . VAL A 1 85 ? -3.811 -5.136 4.890 1.00 97.50 85 VAL A N 1
ATOM 616 C CA . VAL A 1 85 ? -3.038 -5.786 5.951 1.00 97.50 85 VAL A CA 1
ATOM 617 C C . VAL A 1 85 ? -1.584 -5.755 5.508 1.00 97.50 85 VAL A C 1
ATOM 619 O O . VAL 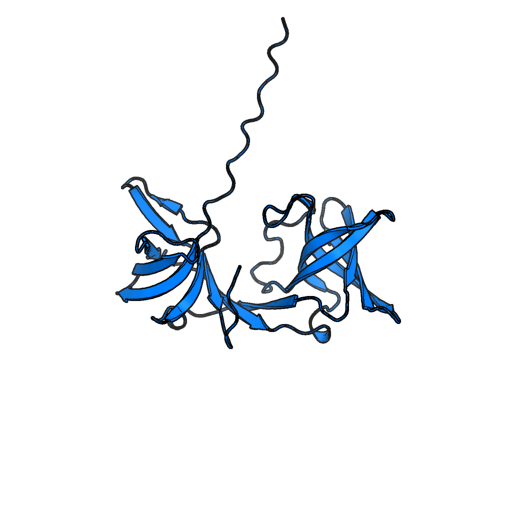A 1 85 ? -1.246 -6.301 4.464 1.00 97.50 85 VAL A O 1
ATOM 622 N N . PHE A 1 86 ? -0.741 -5.027 6.237 1.00 96.81 86 PHE A N 1
ATOM 623 C CA . PHE A 1 86 ? 0.661 -4.879 5.870 1.00 96.81 86 PHE A CA 1
ATOM 624 C C . PHE A 1 86 ? 1.475 -6.097 6.305 1.00 96.81 86 PHE A C 1
ATOM 626 O O . PHE A 1 86 ? 1.227 -6.673 7.365 1.00 96.81 86 PHE A O 1
ATOM 633 N N . A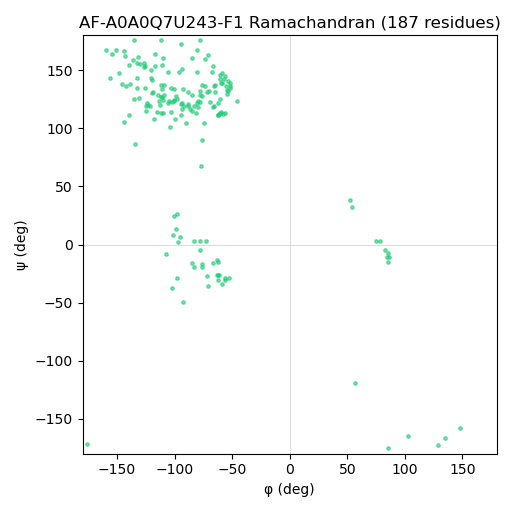LA A 1 87 ? 2.516 -6.417 5.533 1.00 95.06 87 ALA A N 1
ATOM 634 C CA . ALA A 1 87 ? 3.527 -7.363 5.980 1.00 95.06 87 ALA A CA 1
ATOM 635 C C . ALA A 1 87 ? 4.174 -6.847 7.275 1.00 95.06 87 ALA A C 1
ATOM 637 O O . ALA A 1 87 ? 4.365 -5.641 7.443 1.00 95.06 87 ALA A O 1
ATOM 638 N N . GLU A 1 88 ? 4.582 -7.744 8.173 1.00 93.56 88 GLU A N 1
ATOM 639 C CA . GLU A 1 88 ? 5.165 -7.344 9.463 1.00 93.56 88 GLU A CA 1
ATOM 640 C C . GLU A 1 88 ? 6.423 -6.469 9.295 1.00 93.56 88 GLU A C 1
ATOM 642 O O . GLU A 1 88 ? 6.628 -5.514 10.042 1.00 93.56 88 GLU A O 1
ATOM 647 N N . SER A 1 89 ? 7.221 -6.707 8.246 1.00 93.50 89 SER A N 1
ATOM 648 C CA . SER A 1 89 ? 8.383 -5.874 7.893 1.00 93.50 89 SER A CA 1
ATOM 649 C C . SER A 1 89 ? 8.028 -4.430 7.510 1.00 93.50 89 SER A C 1
ATOM 651 O O . SER A 1 89 ? 8.913 -3.581 7.423 1.00 93.50 89 SER A O 1
ATOM 653 N N . GLN A 1 90 ? 6.748 -4.143 7.264 1.00 93.69 90 GLN A N 1
ATOM 654 C CA . GLN A 1 90 ? 6.214 -2.820 6.951 1.00 93.69 90 GLN A CA 1
ATOM 655 C C . GLN A 1 90 ? 5.530 -2.163 8.158 1.00 93.69 90 GLN A C 1
ATOM 657 O O . GLN A 1 90 ? 4.905 -1.111 8.001 1.00 93.69 90 GLN A O 1
ATOM 662 N N . ARG A 1 91 ? 5.631 -2.737 9.365 1.00 95.12 91 ARG A N 1
ATOM 663 C CA . ARG A 1 91 ? 5.070 -2.119 10.570 1.00 95.12 91 ARG A CA 1
ATOM 664 C C . ARG A 1 91 ? 5.594 -0.693 10.751 1.00 95.12 91 ARG A C 1
ATOM 666 O O . ARG A 1 91 ? 6.788 -0.426 10.641 1.00 95.12 91 ARG A O 1
ATOM 673 N N . GLY A 1 92 ? 4.676 0.230 11.027 1.00 93.94 92 GLY A N 1
ATOM 674 C CA . GLY A 1 92 ? 4.977 1.653 11.190 1.00 93.94 92 GLY A CA 1
ATOM 675 C C . GLY A 1 92 ? 5.069 2.437 9.875 1.00 93.94 92 GLY A C 1
ATOM 676 O O . GLY A 1 92 ? 5.191 3.663 9.910 1.00 93.94 92 GLY A O 1
ATOM 677 N N . LEU A 1 93 ? 4.976 1.779 8.711 1.00 92.44 93 LEU A N 1
ATOM 678 C CA . LEU A 1 93 ? 5.010 2.445 7.410 1.00 92.44 93 LEU A CA 1
ATOM 679 C C . LEU A 1 93 ? 3.889 3.481 7.303 1.00 92.44 93 LEU A C 1
ATOM 681 O O . LEU A 1 93 ? 2.707 3.143 7.211 1.00 92.44 93 LEU A O 1
ATOM 685 N N . GLY A 1 94 ? 4.283 4.754 7.256 1.00 92.00 94 GLY A N 1
ATOM 686 C CA . GLY A 1 94 ? 3.349 5.869 7.167 1.00 92.00 94 GLY A CA 1
ATOM 687 C C . GLY A 1 94 ? 2.303 5.843 8.276 1.00 92.00 94 GLY A C 1
ATOM 688 O O . GLY A 1 94 ? 1.162 6.191 8.003 1.00 92.00 94 GLY A O 1
ATOM 689 N N . GLU A 1 95 ? 2.645 5.356 9.471 1.00 97.06 95 GLU A N 1
ATOM 690 C CA . GLU A 1 95 ? 1.734 5.314 10.615 1.00 97.06 95 GLU A CA 1
ATOM 691 C C . GLU A 1 95 ? 1.102 6.692 10.879 1.00 97.06 95 GLU A C 1
ATOM 693 O O . GLU A 1 95 ? 1.769 7.724 10.785 1.00 97.06 95 GLU A O 1
ATOM 698 N N . GLY A 1 96 ? -0.191 6.704 11.202 1.00 97.12 96 GLY A N 1
ATOM 699 C CA . GLY A 1 96 ? -0.943 7.916 11.506 1.00 97.12 96 GLY A CA 1
ATOM 700 C C . GLY A 1 96 ? -2.235 8.055 10.712 1.00 97.12 96 GLY A C 1
ATOM 701 O O . GLY A 1 96 ? -2.639 7.155 9.976 1.00 97.12 96 GLY A O 1
ATOM 702 N N . PHE A 1 97 ? -2.855 9.225 10.853 1.00 96.62 97 PHE A N 1
ATOM 703 C CA . PHE A 1 97 ? -4.100 9.611 10.194 1.00 96.62 97 PHE A CA 1
ATOM 704 C C . PHE A 1 97 ? -3.875 10.842 9.318 1.00 96.62 97 PHE A C 1
ATOM 706 O O . PHE A 1 97 ? -3.276 11.821 9.764 1.00 96.62 97 PHE A O 1
ATOM 713 N N . ARG A 1 98 ? -4.316 10.783 8.061 1.00 94.62 98 ARG A N 1
ATOM 714 C CA . ARG A 1 98 ? -4.096 11.840 7.062 1.00 94.62 98 ARG A CA 1
ATOM 715 C C . ARG A 1 98 ? -5.173 11.822 5.972 1.00 94.62 98 ARG A C 1
ATOM 717 O O . ARG A 1 98 ? -5.838 10.798 5.818 1.00 94.62 98 ARG A O 1
ATOM 724 N N . PRO A 1 99 ? -5.325 12.899 5.181 1.00 94.31 99 PRO A N 1
ATOM 725 C CA . PRO A 1 99 ? -6.097 12.850 3.942 1.00 94.31 99 PRO A CA 1
ATOM 726 C C . PRO A 1 99 ? -5.575 11.759 3.000 1.00 94.31 99 PRO A C 1
ATOM 728 O O . PRO A 1 99 ? -4.368 11.511 2.938 1.00 94.31 99 PRO A O 1
ATOM 731 N N . TRP A 1 100 ? -6.482 11.119 2.268 1.00 90.56 100 TRP A N 1
ATOM 732 C CA . TRP A 1 100 ? -6.147 10.137 1.246 1.00 90.56 100 TRP A CA 1
ATOM 733 C C . TRP A 1 100 ? -6.421 10.708 -0.139 1.00 90.56 100 TRP A C 1
ATOM 735 O O . TRP A 1 100 ? -7.492 11.229 -0.430 1.00 90.56 100 TRP A O 1
ATOM 745 N N . ASP A 1 101 ? -5.418 10.612 -0.996 1.00 78.75 101 ASP A N 1
ATOM 746 C CA . ASP A 1 101 ? -5.364 11.210 -2.327 1.00 78.75 101 ASP A CA 1
ATOM 747 C C . ASP A 1 101 ? -6.174 10.447 -3.384 1.00 78.75 101 ASP A C 1
ATOM 749 O O . ASP A 1 101 ? -6.293 10.905 -4.517 1.00 78.75 101 ASP A O 1
ATOM 753 N N . ARG A 1 102 ? -6.762 9.294 -3.039 1.00 77.56 102 ARG A N 1
ATOM 754 C CA . ARG A 1 102 ? -7.491 8.460 -4.008 1.00 77.56 102 ARG A CA 1
ATOM 755 C C . ARG A 1 102 ? -8.934 8.867 -4.261 1.00 77.56 102 ARG A C 1
ATOM 757 O O . ARG A 1 102 ? -9.497 8.447 -5.269 1.00 77.56 102 ARG A O 1
ATOM 764 N N . ALA A 1 103 ? -9.539 9.638 -3.365 1.00 79.56 103 ALA A N 1
ATOM 765 C CA . ALA A 1 103 ? -10.869 10.191 -3.572 1.00 79.56 103 ALA A CA 1
ATOM 766 C C . ALA A 1 103 ? -11.079 11.453 -2.716 1.00 79.56 103 ALA A C 1
ATOM 768 O O . ALA A 1 103 ? -10.609 11.502 -1.573 1.00 79.56 103 ALA A O 1
ATOM 769 N N . PRO A 1 104 ? -11.797 12.472 -3.226 1.00 87.50 104 PRO A N 1
ATOM 770 C CA . PRO A 1 104 ? -12.079 13.688 -2.471 1.00 87.50 104 PRO A CA 1
ATOM 771 C C . PRO A 1 104 ? -12.730 13.391 -1.117 1.00 87.50 104 PRO A C 1
ATOM 773 O O . PRO A 1 104 ? -13.684 12.622 -1.033 1.00 87.50 104 PRO A O 1
ATOM 776 N N . GLY A 1 105 ? -12.210 14.011 -0.057 1.00 91.25 105 GLY A N 1
ATOM 777 C CA . GLY A 1 105 ? -12.751 13.872 1.299 1.00 91.25 105 GLY A CA 1
ATOM 778 C C . GLY A 1 105 ? -12.441 12.542 1.993 1.00 91.25 105 GLY A C 1
ATOM 779 O O . GLY A 1 105 ? -12.896 12.341 3.116 1.00 91.25 105 GLY A O 1
ATOM 780 N N . THR A 1 106 ? -11.664 11.652 1.370 1.00 95.88 106 THR A N 1
ATOM 781 C CA . THR A 1 106 ? -11.267 10.388 1.999 1.00 95.88 106 THR A CA 1
ATOM 782 C C . THR A 1 106 ? -10.035 10.531 2.886 1.00 95.88 106 THR A C 1
ATOM 784 O O . THR A 1 106 ? -9.264 11.491 2.795 1.00 95.88 106 THR A O 1
ATOM 787 N N . THR A 1 107 ? -9.858 9.564 3.778 1.00 96.75 107 THR A N 1
ATOM 788 C CA . THR A 1 107 ? -8.794 9.523 4.780 1.00 96.75 107 THR A CA 1
ATOM 789 C C . THR A 1 107 ? -8.023 8.214 4.704 1.00 96.75 107 THR A C 1
ATOM 791 O O . THR A 1 107 ? -8.511 7.208 4.191 1.00 96.75 107 THR A O 1
ATOM 794 N N . MET A 1 108 ? -6.782 8.245 5.187 1.00 96.62 108 MET A N 1
ATOM 795 C CA . MET A 1 108 ? -5.912 7.089 5.334 1.00 96.62 108 MET A CA 1
ATOM 796 C C . MET A 1 108 ? -5.480 6.981 6.793 1.00 96.62 108 MET A C 1
ATOM 798 O O . MET A 1 108 ? -4.810 7.883 7.308 1.00 96.62 108 MET A O 1
ATOM 802 N N . THR A 1 109 ? -5.822 5.862 7.429 1.00 97.88 109 THR A N 1
ATOM 803 C CA . THR A 1 109 ? -5.345 5.493 8.767 1.00 97.88 109 THR A CA 1
ATOM 804 C C . THR A 1 109 ? -4.397 4.309 8.661 1.00 97.88 109 THR A C 1
ATOM 806 O O . THR A 1 109 ? -4.839 3.202 8.369 1.00 97.88 109 THR A O 1
ATOM 809 N N . ASN A 1 110 ? -3.115 4.510 8.959 1.00 97.81 110 ASN A N 1
ATOM 810 C CA . ASN A 1 110 ? -2.163 3.413 9.129 1.00 97.81 110 ASN A CA 1
ATOM 811 C C . ASN A 1 110 ? -1.915 3.203 10.622 1.00 97.81 110 ASN A C 1
ATOM 813 O O . ASN A 1 110 ? -1.386 4.096 11.284 1.00 97.81 110 ASN A O 1
ATOM 817 N N . ALA A 1 111 ? -2.323 2.059 11.160 1.00 98.25 111 ALA A N 1
ATOM 818 C CA . ALA A 1 111 ? -2.392 1.847 12.601 1.00 98.25 111 ALA A CA 1
ATOM 819 C C . ALA A 1 111 ? -2.393 0.359 12.968 1.00 98.25 111 ALA A C 1
ATOM 821 O O . ALA A 1 111 ? -2.590 -0.511 12.121 1.00 98.25 111 ALA A O 1
ATOM 822 N N . THR A 1 112 ? -2.195 0.068 14.252 1.00 98.31 112 THR A N 1
ATOM 823 C CA . THR A 1 112 ? -2.298 -1.293 14.792 1.00 98.31 112 THR A CA 1
ATOM 824 C C . THR A 1 112 ? -3.713 -1.551 15.302 1.00 98.31 112 THR A C 1
ATOM 826 O O . THR A 1 112 ? -4.266 -0.717 16.018 1.00 98.31 112 THR A O 1
ATOM 829 N N . ILE A 1 113 ? -4.302 -2.703 14.967 1.00 97.75 113 ILE A N 1
ATOM 830 C CA . ILE A 1 113 ? -5.603 -3.116 15.510 1.00 97.75 113 ILE A CA 1
ATOM 831 C C . ILE A 1 113 ? -5.461 -3.374 17.014 1.00 97.75 113 ILE A C 1
ATOM 833 O O . ILE A 1 113 ? -4.723 -4.266 17.428 1.00 97.75 113 ILE A O 1
ATOM 837 N N . ASP A 1 114 ? -6.193 -2.615 17.824 1.00 96.94 114 ASP A N 1
ATOM 838 C CA . ASP A 1 114 ? -6.227 -2.750 19.282 1.00 96.94 114 ASP A CA 1
ATOM 839 C C . ASP A 1 114 ? -7.363 -3.675 19.716 1.00 96.94 114 ASP A C 1
ATOM 841 O O . ASP A 1 114 ? -7.147 -4.631 20.455 1.00 96.94 114 ASP A O 1
ATOM 845 N N . THR A 1 115 ? -8.569 -3.435 19.200 1.00 92.81 115 THR A N 1
ATOM 846 C CA . THR A 1 115 ? -9.739 -4.270 19.481 1.00 92.81 115 THR A CA 1
ATOM 847 C C . THR A 1 115 ? -10.582 -4.482 18.235 1.00 92.81 115 THR A C 1
ATOM 849 O O . THR A 1 115 ? -10.566 -3.701 17.281 1.00 92.81 115 THR A O 1
ATOM 852 N N . THR A 1 116 ? -11.312 -5.593 18.233 1.00 87.31 116 THR A N 1
ATOM 853 C CA . THR A 1 116 ? -12.225 -5.983 17.163 1.00 87.31 116 THR A CA 1
ATOM 854 C C . THR A 1 116 ? -13.562 -6.369 17.772 1.00 87.31 116 THR A C 1
ATOM 856 O O . THR A 1 116 ? -13.618 -7.240 18.635 1.00 87.31 116 THR A O 1
ATOM 859 N N . VAL A 1 117 ? -14.637 -5.750 17.291 1.00 85.06 117 VAL A N 1
ATOM 860 C CA . VAL A 1 117 ? -16.008 -6.028 17.722 1.00 85.06 117 VAL A CA 1
ATOM 861 C C . VAL A 1 117 ? -16.819 -6.453 16.505 1.00 85.06 117 VAL A C 1
ATOM 863 O O . VAL A 1 117 ? -16.948 -5.703 15.536 1.00 85.06 117 VAL A O 1
ATOM 866 N N . ALA A 1 118 ? -17.345 -7.675 16.532 1.00 76.50 118 ALA A N 1
ATOM 867 C CA . ALA A 1 118 ? -18.295 -8.134 15.525 1.00 76.50 118 ALA A CA 1
ATOM 868 C C . ALA A 1 118 ? -19.678 -7.523 15.801 1.00 76.50 118 ALA A C 1
ATOM 870 O O . ALA A 1 118 ? -20.112 -7.475 16.951 1.00 76.50 118 ALA A O 1
ATOM 871 N N . GLY A 1 119 ? -20.361 -7.063 14.756 1.00 67.50 119 GLY A N 1
ATOM 872 C CA . GLY A 1 119 ? -21.723 -6.543 14.808 1.00 67.50 119 GLY A CA 1
ATOM 873 C C . GLY A 1 119 ? -22.571 -7.090 13.661 1.00 67.50 119 GLY A C 1
ATOM 874 O O . GLY A 1 119 ? -22.081 -7.824 12.803 1.00 67.50 119 GLY A O 1
ATOM 875 N N . VAL A 1 120 ? -23.856 -6.740 13.665 1.00 60.09 120 VAL A N 1
ATOM 876 C CA . VAL A 1 120 ? -24.842 -7.242 12.691 1.00 60.09 120 VAL A CA 1
ATOM 877 C C . VAL A 1 120 ? -24.607 -6.648 11.293 1.00 60.09 120 VAL A C 1
ATOM 879 O O . VAL A 1 120 ? -24.714 -7.362 10.302 1.00 60.09 120 VAL A O 1
ATOM 882 N N . ASP A 1 121 ? -24.177 -5.383 11.220 1.00 61.75 121 ASP A N 1
ATOM 883 C CA . ASP A 1 121 ? -23.966 -4.632 9.966 1.00 61.75 121 ASP A CA 1
ATOM 884 C C . ASP A 1 121 ? -22.496 -4.590 9.503 1.00 61.75 121 ASP A C 1
ATOM 886 O O . ASP A 1 121 ? -22.108 -3.784 8.652 1.00 61.75 121 ASP A O 1
ATOM 890 N N . GLY A 1 122 ? -21.647 -5.435 10.092 1.00 71.19 122 GLY A N 1
ATOM 891 C CA . GLY A 1 122 ? -20.214 -5.481 9.821 1.00 71.19 122 GLY A CA 1
ATOM 892 C C . GLY A 1 122 ? -19.374 -5.565 11.090 1.00 71.19 122 GLY A C 1
ATOM 893 O O . GLY A 1 122 ? -19.856 -5.856 12.185 1.00 71.19 122 GLY A O 1
ATOM 894 N N . ARG A 1 123 ? -18.074 -5.323 10.946 1.00 86.44 123 ARG A N 1
ATOM 895 C CA . ARG A 1 123 ? -17.112 -5.361 12.054 1.00 86.44 123 ARG A CA 1
ATOM 896 C C . ARG A 1 123 ? -16.659 -3.946 12.379 1.00 86.44 123 ARG A C 1
ATOM 898 O O . ARG A 1 123 ? -16.365 -3.171 11.481 1.00 86.44 123 ARG A O 1
ATOM 905 N N . THR A 1 124 ? -16.564 -3.611 13.657 1.00 92.94 124 THR A N 1
ATOM 906 C CA . THR A 1 124 ? -15.899 -2.383 14.097 1.00 92.94 124 THR A CA 1
ATOM 907 C C . THR A 1 124 ? -14.498 -2.719 14.592 1.00 92.94 124 THR A C 1
ATOM 909 O O . THR A 1 124 ? -14.323 -3.667 15.358 1.00 92.94 124 THR A O 1
ATOM 912 N N . LEU A 1 125 ? -13.504 -1.945 14.164 1.00 96.06 125 LEU A N 1
ATOM 913 C CA . LEU A 1 125 ? -12.140 -2.006 14.684 1.00 96.06 125 LEU A CA 1
ATOM 914 C C . LEU A 1 125 ? -11.840 -0.722 15.449 1.00 96.06 125 LEU A C 1
ATOM 916 O O . LEU A 1 125 ? -12.126 0.365 14.950 1.00 96.06 125 LEU A O 1
ATOM 920 N N . THR A 1 126 ? -11.195 -0.837 16.602 1.00 97.12 126 THR A N 1
ATOM 921 C CA . THR A 1 126 ? -10.455 0.288 17.180 1.00 97.12 126 THR A CA 1
ATOM 922 C C . THR A 1 126 ? -8.995 0.096 16.820 1.00 97.12 126 THR A C 1
ATOM 924 O O . THR A 1 126 ? -8.420 -0.966 17.081 1.00 97.12 126 THR A O 1
ATOM 927 N N . VAL A 1 127 ? -8.397 1.106 16.196 1.00 98.06 127 VAL A N 1
ATOM 928 C CA . VAL A 1 127 ? -6.995 1.078 15.775 1.00 98.06 127 VAL A CA 1
ATOM 929 C C . VAL A 1 127 ? -6.220 2.192 16.459 1.00 98.06 127 VAL A C 1
ATOM 931 O O . VAL A 1 127 ? -6.741 3.295 16.611 1.00 98.06 127 VAL A O 1
ATOM 934 N N . LYS A 1 128 ? -4.976 1.916 16.850 1.00 97.69 128 LYS A N 1
ATOM 935 C CA . LYS A 1 128 ? -4.104 2.848 17.573 1.00 97.69 128 LYS A CA 1
ATOM 936 C C . LYS A 1 128 ? -2.817 3.128 16.808 1.00 97.69 128 LYS A C 1
ATOM 938 O O . LYS A 1 128 ? -2.238 2.241 16.178 1.00 97.69 128 LYS A O 1
ATOM 943 N N . TYR A 1 129 ? -2.365 4.368 16.898 1.00 96.94 129 TYR A N 1
ATOM 944 C CA . TYR A 1 129 ? -1.093 4.868 16.385 1.00 96.94 129 TYR A CA 1
ATOM 945 C C . TYR A 1 129 ? -0.544 5.917 17.359 1.00 96.94 129 TYR A C 1
ATOM 947 O O . TYR A 1 129 ? -1.268 6.404 18.225 1.00 96.94 129 TYR A O 1
ATOM 955 N N . LYS A 1 130 ? 0.730 6.309 17.235 1.00 92.12 130 LYS A N 1
ATOM 956 C CA . LYS A 1 130 ? 1.368 7.241 18.194 1.00 92.12 130 LYS A CA 1
ATOM 957 C C . LYS A 1 130 ? 0.609 8.554 18.438 1.00 92.12 130 LYS A C 1
ATOM 959 O O . LYS A 1 130 ? 0.743 9.140 19.504 1.00 92.12 130 LYS A O 1
ATOM 964 N N . GLY A 1 131 ? -0.151 9.020 17.449 1.00 89.12 131 GLY A N 1
ATOM 965 C CA . GLY A 1 131 ? -0.897 10.281 17.492 1.00 89.12 131 GLY A CA 1
ATOM 966 C C . GLY A 1 131 ? -2.372 10.161 17.883 1.00 89.12 131 GLY A C 1
ATOM 967 O O . GLY A 1 131 ? -3.061 11.175 17.854 1.00 89.12 131 GLY A O 1
ATOM 968 N N . GLY A 1 132 ? -2.877 8.963 18.193 1.00 94.94 132 GLY A N 1
ATOM 969 C CA . GLY A 1 132 ? -4.269 8.773 18.591 1.00 94.94 132 GLY A CA 1
ATOM 970 C C . GLY A 1 132 ? -4.854 7.434 18.160 1.00 94.94 132 GLY A C 1
ATOM 971 O O . GLY A 1 132 ? -4.149 6.460 17.897 1.00 94.94 132 GLY A O 1
ATOM 972 N N . GLU A 1 133 ? -6.176 7.401 18.087 1.00 97.06 133 GLU A N 1
ATOM 973 C CA . GLU A 1 133 ? -6.932 6.224 17.687 1.00 97.06 133 GLU A CA 1
ATOM 974 C C . GLU A 1 133 ? -8.045 6.583 16.707 1.00 97.06 133 GLU A C 1
ATOM 976 O O . GLU A 1 133 ? -8.462 7.737 16.610 1.00 97.06 133 GLU A O 1
ATOM 981 N N . GLN A 1 134 ? -8.504 5.586 15.954 1.00 97.75 134 GLN A N 1
ATOM 982 C CA . GLN A 1 134 ? -9.656 5.705 15.067 1.00 97.75 134 GLN A CA 1
ATOM 983 C C . GLN A 1 134 ? -10.591 4.519 15.268 1.00 97.75 134 GLN A C 1
ATOM 985 O O . GLN A 1 134 ? -10.153 3.377 15.436 1.00 97.75 134 GLN A O 1
ATOM 990 N N . LYS A 1 135 ? -11.891 4.797 15.186 1.00 97.31 135 LYS A N 1
ATOM 991 C CA . LYS A 1 135 ? -12.930 3.776 15.092 1.00 97.31 135 LYS A CA 1
ATOM 992 C C . LYS A 1 135 ? -13.237 3.529 13.620 1.00 97.31 135 LYS A C 1
ATOM 994 O O . LYS A 1 135 ? -13.708 4.427 12.923 1.00 97.31 135 LYS A O 1
ATOM 999 N N . ILE A 1 136 ? -12.970 2.318 13.153 1.00 97.38 136 ILE A N 1
ATOM 1000 C CA . ILE A 1 136 ? -13.159 1.907 11.764 1.00 97.38 136 ILE A CA 1
ATOM 1001 C C . ILE A 1 136 ? -14.404 1.035 11.663 1.00 97.38 136 ILE A C 1
ATOM 1003 O O . ILE A 1 136 ? -14.482 -0.008 12.311 1.00 97.38 136 ILE A O 1
ATOM 1007 N N . VAL A 1 137 ? -15.350 1.427 10.815 1.00 95.69 137 VAL A N 1
ATOM 1008 C CA . VAL A 1 137 ? -16.488 0.587 10.429 1.00 95.69 137 VAL A CA 1
ATOM 1009 C C . VAL A 1 137 ? -16.102 -0.185 9.1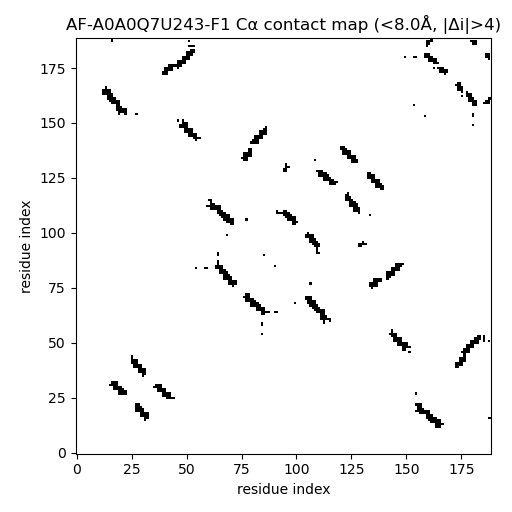74 1.00 95.69 137 VAL A C 1
ATOM 1011 O O . VAL A 1 137 ? -15.801 0.412 8.142 1.00 95.69 137 VAL A O 1
ATOM 1014 N N . VAL A 1 138 ? -16.107 -1.511 9.266 1.00 95.69 138 VAL A N 1
ATOM 1015 C CA . VAL A 1 138 ? -15.735 -2.434 8.193 1.00 95.69 138 VAL A CA 1
ATOM 1016 C C . VAL A 1 138 ? -17.010 -3.042 7.610 1.00 95.69 138 VAL A C 1
ATOM 1018 O O . VAL A 1 138 ? -17.587 -3.940 8.238 1.00 95.69 138 VAL A O 1
ATOM 1021 N N . PRO A 1 139 ? -17.486 -2.555 6.451 1.00 92.56 139 PRO A N 1
ATOM 1022 C CA . PRO A 1 139 ? -18.668 -3.122 5.827 1.00 92.56 139 PRO A CA 1
ATOM 1023 C C . PRO A 1 139 ? -18.365 -4.495 5.197 1.00 92.56 139 PRO A C 1
ATOM 1025 O O . PRO A 1 139 ? -17.199 -4.805 4.935 1.00 92.56 139 PRO A O 1
ATOM 1028 N N . PRO A 1 140 ? -19.387 -5.334 4.948 1.00 86.88 140 PRO A N 1
ATOM 1029 C CA . PRO A 1 140 ? -19.194 -6.685 4.410 1.00 86.88 140 PRO A CA 1
ATOM 1030 C C . PRO A 1 140 ? -18.534 -6.742 3.024 1.00 86.88 140 PRO A C 1
ATOM 1032 O O . PRO A 1 140 ? -17.911 -7.744 2.690 1.00 86.88 140 PRO A O 1
ATOM 1035 N N . ASP A 1 141 ? -18.675 -5.682 2.228 1.00 88.06 141 ASP A N 1
ATOM 1036 C CA . ASP A 1 141 ? -18.194 -5.550 0.849 1.00 88.06 141 ASP A CA 1
ATOM 1037 C C . ASP A 1 141 ? -16.829 -4.850 0.734 1.00 88.06 141 ASP A C 1
ATOM 1039 O O . ASP A 1 141 ? -16.366 -4.566 -0.372 1.00 88.06 141 ASP A O 1
ATOM 1043 N N . VAL A 1 142 ? -16.169 -4.562 1.862 1.00 93.12 142 VAL A N 1
ATOM 1044 C CA . VAL A 1 142 ? -14.864 -3.897 1.853 1.00 93.12 142 VAL A CA 1
ATOM 1045 C C . VAL A 1 142 ? -13.825 -4.723 1.089 1.00 93.12 142 VAL A C 1
ATOM 1047 O O . VAL A 1 142 ? -13.709 -5.939 1.256 1.00 93.12 142 VAL A O 1
ATOM 1050 N N . VAL A 1 143 ? -12.997 -4.050 0.292 1.00 93.31 143 VAL A N 1
ATOM 1051 C CA . VAL A 1 143 ? -11.838 -4.691 -0.334 1.00 93.31 143 VAL A CA 1
ATOM 1052 C C . VAL A 1 143 ? -10.729 -4.832 0.702 1.00 93.31 143 VAL A C 1
ATOM 1054 O O . VAL A 1 143 ? -10.268 -3.832 1.259 1.00 93.31 143 VAL A O 1
ATOM 1057 N N . ILE A 1 144 ? -10.269 -6.061 0.930 1.00 95.50 144 ILE A N 1
ATOM 1058 C CA . ILE A 1 144 ? -9.123 -6.353 1.795 1.00 95.50 144 ILE A CA 1
ATOM 1059 C C . ILE A 1 144 ? -7.972 -6.839 0.920 1.00 95.50 144 ILE A C 1
ATOM 1061 O O . ILE A 1 144 ? -8.134 -7.764 0.127 1.00 95.50 144 ILE A O 1
ATOM 1065 N N . LEU A 1 145 ? -6.815 -6.205 1.066 1.00 96.31 145 LEU A N 1
ATOM 1066 C CA . LEU A 1 145 ? -5.568 -6.582 0.415 1.00 96.31 145 LEU A CA 1
ATOM 1067 C C . LEU A 1 145 ? -4.602 -7.096 1.475 1.00 96.31 145 LEU A C 1
ATOM 1069 O O . LEU A 1 145 ? -4.343 -6.389 2.446 1.00 96.31 145 LEU A O 1
ATOM 1073 N N . ASP A 1 146 ? -4.055 -8.286 1.275 1.00 96.38 146 ASP A N 1
ATOM 1074 C CA . ASP A 1 146 ? -3.021 -8.847 2.141 1.00 96.38 146 ASP A CA 1
ATOM 1075 C C . ASP A 1 146 ? -1.651 -8.670 1.489 1.00 96.38 146 ASP A C 1
ATOM 1077 O O . ASP A 1 146 ? -1.443 -9.056 0.333 1.00 96.38 146 ASP A O 1
ATOM 1081 N N . TYR A 1 147 ? -0.738 -8.020 2.208 1.00 96.25 147 TYR A N 1
ATOM 1082 C CA . TYR A 1 147 ? 0.630 -7.804 1.764 1.00 96.25 147 TYR A CA 1
ATOM 1083 C C . TYR A 1 147 ? 1.531 -8.817 2.443 1.00 96.25 147 TYR A C 1
ATOM 1085 O O . TYR A 1 147 ? 1.658 -8.863 3.664 1.00 96.25 147 TYR A O 1
ATOM 1093 N N . VAL A 1 148 ? 2.249 -9.563 1.621 1.00 93.50 148 VAL A N 1
ATOM 1094 C CA . VAL A 1 148 ? 3.228 -10.545 2.069 1.00 93.50 148 VAL A CA 1
ATOM 1095 C C . VAL A 1 148 ? 4.565 -10.261 1.413 1.00 93.50 148 VAL A C 1
ATOM 1097 O O . VAL A 1 148 ? 4.628 -9.681 0.328 1.00 93.50 148 VAL A O 1
ATOM 1100 N N . SER A 1 149 ? 5.654 -10.661 2.066 1.00 94.38 149 SER A N 1
ATOM 1101 C CA . SER A 1 149 ? 6.970 -10.611 1.434 1.00 94.38 149 SER A CA 1
ATOM 1102 C C . SER A 1 149 ? 6.926 -11.370 0.109 1.00 94.38 149 SER A C 1
ATOM 1104 O O . SER A 1 149 ? 6.429 -12.498 0.033 1.00 94.38 149 SER A O 1
ATOM 1106 N N . GLY A 1 150 ? 7.399 -10.708 -0.937 1.00 94.62 150 GLY A N 1
ATOM 1107 C CA . GLY A 1 150 ? 7.534 -11.276 -2.264 1.00 94.62 150 GLY A CA 1
ATOM 1108 C C . GLY A 1 150 ? 8.992 -11.434 -2.659 1.00 94.62 150 GLY A C 1
ATOM 1109 O O . GLY A 1 150 ? 9.905 -11.018 -1.942 1.00 94.62 150 GLY A O 1
ATOM 1110 N N . ASP A 1 151 ? 9.190 -12.025 -3.826 1.00 93.75 151 ASP A N 1
ATOM 1111 C CA . ASP A 1 151 ? 10.501 -12.234 -4.424 1.00 93.75 151 ASP A CA 1
ATOM 1112 C C . ASP A 1 151 ? 10.643 -11.477 -5.749 1.00 93.75 151 ASP A C 1
ATOM 1114 O O . ASP A 1 151 ? 9.673 -11.226 -6.465 1.00 93.75 151 ASP A O 1
ATOM 1118 N N . ARG A 1 152 ? 11.882 -11.131 -6.113 1.00 95.81 152 ARG A N 1
ATOM 1119 C CA . ARG A 1 152 ? 12.189 -10.489 -7.401 1.00 95.81 152 ARG A CA 1
ATOM 1120 C C . ARG A 1 152 ? 11.713 -11.300 -8.600 1.00 95.81 152 ARG A C 1
ATOM 1122 O O . ARG A 1 152 ? 11.354 -10.699 -9.605 1.00 95.81 152 ARG A O 1
ATOM 1129 N N . SER A 1 153 ? 11.682 -12.627 -8.499 1.00 96.06 153 SER A N 1
ATOM 1130 C CA . SER A 1 153 ? 11.166 -13.516 -9.546 1.00 96.06 153 SER A CA 1
ATOM 1131 C C . SER A 1 153 ? 9.676 -13.315 -9.853 1.00 96.06 153 SER A C 1
ATOM 1133 O O . SER A 1 153 ? 9.203 -13.750 -10.903 1.00 96.06 153 SER A O 1
ATOM 1135 N N . GLU A 1 154 ? 8.928 -12.619 -8.992 1.00 96.56 154 GLU A N 1
ATOM 1136 C CA . GLU A 1 154 ? 7.539 -12.237 -9.265 1.00 96.56 154 GLU A CA 1
ATOM 1137 C C . GLU A 1 154 ? 7.429 -11.064 -10.248 1.00 96.56 154 GLU A C 1
ATOM 1139 O O . GLU A 1 154 ? 6.371 -10.857 -10.845 1.00 96.56 154 GLU A O 1
ATOM 1144 N N . LEU A 1 155 ? 8.518 -10.318 -10.461 1.00 97.69 155 LEU A N 1
ATOM 1145 C CA . LEU A 1 155 ? 8.605 -9.283 -11.485 1.00 97.69 155 LEU A CA 1
ATOM 1146 C C . LEU A 1 155 ? 8.782 -9.956 -12.844 1.00 97.69 155 LEU A C 1
ATOM 1148 O O . LEU A 1 155 ? 9.893 -10.228 -13.290 1.00 97.69 155 LEU A O 1
ATOM 1152 N N . LYS A 1 156 ? 7.660 -10.241 -13.496 1.00 97.00 156 LYS A N 1
ATOM 1153 C CA . LYS A 1 156 ? 7.601 -10.890 -14.807 1.00 97.00 156 LYS A CA 1
ATOM 1154 C C . LYS A 1 156 ? 6.697 -10.113 -15.748 1.00 97.00 156 LYS A C 1
ATOM 1156 O O . LYS A 1 156 ? 5.776 -9.428 -15.305 1.00 97.00 156 LYS A O 1
ATOM 1161 N N . THR A 1 157 ? 6.930 -10.254 -17.049 1.00 97.88 157 THR A N 1
ATOM 1162 C CA . THR A 1 157 ? 6.027 -9.712 -18.069 1.00 97.88 157 THR A CA 1
ATOM 1163 C C . THR A 1 157 ? 4.584 -10.160 -17.805 1.00 97.88 157 THR A C 1
ATOM 1165 O O . THR A 1 157 ? 4.327 -11.320 -17.484 1.00 97.88 157 THR A O 1
ATOM 1168 N N . GLY A 1 158 ? 3.649 -9.218 -17.909 1.00 96.81 158 GLY A N 1
ATOM 1169 C CA . GLY A 1 158 ? 2.231 -9.385 -17.602 1.00 96.81 158 GLY A CA 1
ATOM 1170 C C . GLY A 1 158 ? 1.862 -9.155 -16.134 1.00 96.81 158 GLY A C 1
ATOM 1171 O O . GLY A 1 158 ? 0.678 -9.054 -15.831 1.00 96.81 158 GLY A O 1
ATOM 1172 N N . ALA A 1 159 ? 2.827 -9.044 -15.214 1.00 97.88 159 ALA A N 1
ATOM 1173 C CA . ALA A 1 159 ? 2.517 -8.791 -13.811 1.00 97.88 159 ALA A CA 1
ATOM 1174 C C . ALA A 1 159 ? 1.977 -7.369 -13.603 1.00 97.88 159 ALA A C 1
ATOM 1176 O O . ALA A 1 159 ? 2.573 -6.384 -14.052 1.00 97.88 159 ALA A O 1
ATOM 1177 N N . HIS A 1 160 ? 0.871 -7.266 -12.868 1.00 97.94 160 HIS A N 1
ATOM 1178 C CA . HIS A 1 160 ? 0.341 -5.995 -12.391 1.00 97.94 160 HIS A CA 1
ATOM 1179 C C . HIS A 1 160 ? 1.176 -5.509 -11.207 1.00 97.94 160 HIS A C 1
ATOM 1181 O O . HIS A 1 160 ? 1.372 -6.242 -10.237 1.00 97.94 160 HIS A O 1
ATOM 1187 N N . VAL A 1 161 ? 1.658 -4.270 -11.263 1.00 98.00 161 VAL A N 1
ATOM 1188 C CA . VAL A 1 161 ? 2.521 -3.694 -10.232 1.00 98.00 161 VAL A CA 1
ATOM 1189 C C . VAL A 1 161 ? 2.078 -2.305 -9.803 1.00 98.00 161 VAL A C 1
ATOM 1191 O O . VAL A 1 161 ? 1.440 -1.567 -10.551 1.00 98.00 161 VAL A O 1
ATOM 1194 N N . MET A 1 162 ? 2.475 -1.940 -8.588 1.00 96.38 162 MET A N 1
ATOM 1195 C CA . MET A 1 162 ? 2.493 -0.569 -8.097 1.00 96.38 162 MET A CA 1
ATOM 1196 C C . MET A 1 162 ? 3.905 -0.250 -7.613 1.00 96.38 162 MET A C 1
ATOM 1198 O O . MET A 1 162 ? 4.387 -0.868 -6.659 1.00 96.38 162 MET A O 1
ATOM 1202 N N . VAL A 1 163 ? 4.540 0.747 -8.233 1.00 96.88 163 VAL A N 1
ATOM 1203 C CA . VAL A 1 163 ? 5.730 1.405 -7.684 1.00 96.88 163 VAL A CA 1
ATOM 1204 C C . VAL A 1 163 ? 5.252 2.581 -6.825 1.00 96.88 163 VAL A C 1
ATOM 1206 O O . VAL A 1 163 ? 4.803 3.593 -7.364 1.00 96.88 163 VAL A O 1
ATOM 1209 N N . PRO A 1 164 ? 5.290 2.474 -5.487 1.00 92.50 164 PRO A N 1
ATOM 1210 C CA . PRO A 1 164 ? 4.682 3.470 -4.611 1.00 92.50 164 PRO A CA 1
ATOM 1211 C C . PRO A 1 164 ? 5.504 4.755 -4.497 1.00 92.50 164 PRO A C 1
ATOM 1213 O O . PRO A 1 164 ? 4.959 5.760 -4.057 1.00 92.50 164 PRO A O 1
ATOM 1216 N N . VAL A 1 165 ? 6.796 4.700 -4.834 1.00 93.44 165 VAL A N 1
ATOM 1217 C CA . VAL A 1 165 ? 7.691 5.855 -4.925 1.00 93.44 165 VAL A CA 1
ATOM 1218 C C . VAL A 1 165 ? 8.645 5.614 -6.091 1.00 93.44 165 VAL A C 1
ATOM 1220 O O . VAL A 1 165 ? 9.560 4.797 -5.991 1.00 93.44 165 VAL A O 1
ATOM 1223 N N . VAL A 1 166 ? 8.428 6.316 -7.198 1.00 94.94 166 VAL A N 1
ATOM 1224 C CA . VAL A 1 166 ? 9.384 6.374 -8.304 1.00 94.94 166 VAL A CA 1
ATOM 1225 C C . VAL A 1 166 ? 10.471 7.375 -7.933 1.00 94.94 166 VAL A C 1
ATOM 1227 O O . VAL A 1 166 ? 10.208 8.562 -7.736 1.00 94.94 166 VAL A O 1
ATOM 1230 N N . LYS A 1 167 ? 11.710 6.901 -7.835 1.00 94.50 167 LYS A N 1
ATOM 1231 C CA . LYS A 1 167 ? 12.878 7.740 -7.569 1.00 94.50 167 LYS A CA 1
ATOM 1232 C C . LYS A 1 167 ? 13.442 8.253 -8.882 1.00 94.50 167 LYS A C 1
ATOM 1234 O O . LYS A 1 167 ? 13.692 7.463 -9.787 1.00 94.50 167 LYS A O 1
ATOM 1239 N N . ARG A 1 168 ? 13.709 9.553 -8.965 1.00 93.38 168 ARG A N 1
ATOM 1240 C CA . ARG A 1 168 ? 14.513 10.127 -10.047 1.00 93.38 168 ARG A CA 1
ATOM 1241 C C . ARG A 1 168 ? 15.967 10.203 -9.593 1.00 93.38 168 ARG A C 1
ATOM 1243 O O . ARG A 1 168 ? 16.258 10.806 -8.562 1.00 93.38 168 ARG A O 1
ATOM 1250 N N . LYS A 1 169 ? 16.867 9.564 -10.335 1.00 88.12 169 LYS A N 1
ATOM 1251 C CA . LYS A 1 169 ? 18.313 9.638 -10.104 1.00 88.12 169 LYS A CA 1
ATOM 1252 C C . LYS A 1 169 ? 18.885 10.924 -10.709 1.00 88.12 169 LYS A C 1
ATOM 1254 O O . LYS A 1 169 ? 18.225 11.604 -11.493 1.00 88.12 169 LYS A O 1
ATOM 1259 N N . LEU A 1 170 ? 20.126 11.249 -10.344 1.00 89.25 170 LEU A N 1
ATOM 1260 C CA . LEU A 1 170 ? 20.821 12.453 -10.824 1.00 89.25 170 LEU A CA 1
ATOM 1261 C C . LEU A 1 170 ? 21.031 12.461 -12.345 1.00 89.25 170 LEU A C 1
ATOM 1263 O O . LEU A 1 170 ? 21.019 13.523 -12.953 1.00 89.25 170 LEU A O 1
ATOM 1267 N N . ASP A 1 171 ? 21.178 11.285 -12.955 1.00 90.00 171 ASP A N 1
ATOM 1268 C CA . ASP A 1 171 ? 21.283 11.104 -14.409 1.00 90.00 171 ASP A CA 1
ATOM 1269 C C . ASP A 1 171 ? 19.924 11.198 -15.134 1.00 90.00 171 ASP A C 1
ATOM 1271 O O . ASP A 1 171 ? 19.842 10.998 -16.343 1.00 90.00 171 ASP A O 1
ATOM 1275 N N . GLY A 1 172 ? 18.845 11.491 -14.402 1.00 90.94 172 GLY A N 1
ATOM 1276 C CA . GLY A 1 172 ? 17.485 11.586 -14.920 1.00 90.94 172 GLY A CA 1
ATOM 1277 C C . GLY A 1 172 ? 16.747 10.251 -15.022 1.00 90.94 172 GLY A C 1
ATOM 1278 O O . GLY A 1 172 ? 15.523 10.276 -15.196 1.00 90.94 172 GLY A O 1
ATOM 1279 N N . SER A 1 173 ? 17.437 9.115 -14.859 1.00 93.25 173 SER A N 1
ATOM 1280 C CA . SER A 1 173 ? 16.825 7.784 -14.897 1.00 93.25 173 SER A CA 1
ATOM 1281 C C . SER A 1 173 ? 15.874 7.562 -13.721 1.00 93.25 173 SER A C 1
ATOM 1283 O O . SER A 1 173 ? 15.994 8.174 -12.652 1.00 93.25 173 SER A O 1
ATOM 1285 N N . LEU A 1 174 ? 14.896 6.683 -13.925 1.00 96.81 174 LEU A N 1
ATOM 1286 C CA . LEU A 1 174 ? 13.923 6.320 -12.904 1.00 96.81 174 LEU A CA 1
ATOM 1287 C C . LEU A 1 174 ? 14.359 5.042 -12.189 1.00 96.81 174 LEU A C 1
ATOM 1289 O O . LEU A 1 174 ? 14.979 4.152 -12.773 1.00 96.81 174 LEU A O 1
ATOM 1293 N N . GLY A 1 175 ? 14.014 4.928 -10.913 1.00 97.06 175 GLY A N 1
ATOM 1294 C CA . GLY A 1 175 ? 14.289 3.730 -10.141 1.00 97.06 175 GLY A CA 1
ATOM 1295 C C . GLY A 1 175 ? 13.293 3.466 -9.028 1.00 97.06 175 GLY A C 1
ATOM 1296 O O . GLY A 1 175 ? 12.489 4.323 -8.661 1.00 97.06 175 GLY A O 1
ATOM 1297 N N . ALA A 1 176 ? 13.370 2.257 -8.487 1.00 97.50 176 ALA A N 1
ATOM 1298 C CA . ALA A 1 176 ? 12.515 1.785 -7.411 1.00 97.50 176 ALA A CA 1
ATOM 1299 C C . ALA A 1 176 ? 13.324 0.986 -6.386 1.00 97.50 176 ALA A C 1
ATOM 1301 O O . ALA A 1 176 ? 14.157 0.155 -6.741 1.00 97.50 176 ALA A O 1
ATOM 1302 N N . ASP A 1 177 ? 13.044 1.216 -5.105 1.00 96.25 177 ASP A N 1
ATOM 1303 C CA . ASP A 1 177 ? 13.521 0.400 -3.981 1.00 96.25 177 ASP A CA 1
ATOM 1304 C C . ASP A 1 177 ? 12.412 -0.461 -3.360 1.00 96.25 177 ASP A C 1
ATOM 1306 O O . ASP A 1 177 ? 12.692 -1.348 -2.553 1.00 96.25 177 ASP A O 1
ATOM 1310 N N . ARG A 1 178 ? 11.161 -0.252 -3.781 1.00 96.06 178 ARG A N 1
ATOM 1311 C CA . ARG A 1 178 ? 10.018 -1.078 -3.412 1.00 96.06 178 ARG A CA 1
ATOM 1312 C C . ARG A 1 178 ? 9.063 -1.260 -4.581 1.00 96.06 178 ARG A C 1
ATOM 1314 O O . ARG A 1 178 ? 8.704 -0.282 -5.233 1.00 96.06 178 ARG A O 1
ATOM 1321 N N . ILE A 1 179 ? 8.588 -2.487 -4.782 1.00 97.75 179 ILE A N 1
ATOM 1322 C CA . ILE A 1 179 ? 7.520 -2.803 -5.736 1.00 97.75 179 ILE A CA 1
ATOM 1323 C C . ILE A 1 179 ? 6.482 -3.696 -5.065 1.00 97.75 179 ILE A C 1
ATOM 1325 O O . ILE A 1 179 ? 6.825 -4.674 -4.404 1.00 97.75 179 ILE A O 1
ATOM 1329 N N . ASN A 1 180 ? 5.208 -3.362 -5.262 1.00 97.75 180 ASN A N 1
ATOM 1330 C CA . ASN A 1 180 ? 4.096 -4.236 -4.910 1.00 97.75 180 ASN A CA 1
ATOM 1331 C C . ASN A 1 180 ? 3.637 -4.971 -6.175 1.00 97.75 180 ASN A C 1
ATOM 1333 O O . ASN A 1 180 ? 3.367 -4.312 -7.180 1.00 97.75 180 ASN A O 1
ATOM 1337 N N . VAL A 1 181 ? 3.535 -6.297 -6.127 1.00 98.12 181 VAL A N 1
ATOM 1338 C CA . VAL A 1 181 ? 3.169 -7.163 -7.256 1.00 98.12 181 VAL A CA 1
ATOM 1339 C C . VAL A 1 181 ? 1.836 -7.836 -6.972 1.00 98.12 181 VAL A C 1
ATOM 1341 O O . VAL A 1 181 ? 1.640 -8.421 -5.913 1.00 98.12 181 VAL A O 1
ATOM 1344 N N . GLY A 1 182 ? 0.908 -7.746 -7.915 1.00 97.00 182 GLY A N 1
ATOM 1345 C CA . GLY A 1 182 ? -0.401 -8.372 -7.823 1.00 97.00 182 GLY A CA 1
ATOM 1346 C C . GLY A 1 182 ? -0.319 -9.883 -7.977 1.00 97.00 182 GLY A C 1
ATOM 1347 O O . GLY A 1 182 ? 0.288 -10.379 -8.926 1.00 97.00 182 GLY A O 1
ATOM 1348 N N . ARG A 1 183 ? -0.963 -10.611 -7.067 1.00 95.44 183 ARG A N 1
ATOM 1349 C CA . ARG A 1 183 ? -1.178 -12.059 -7.144 1.00 95.44 183 ARG A CA 1
ATOM 1350 C C . ARG A 1 183 ? -2.655 -12.345 -7.380 1.00 95.44 183 ARG A C 1
ATOM 1352 O O . ARG A 1 183 ? -3.505 -11.523 -7.055 1.00 95.44 183 ARG A O 1
ATOM 1359 N N . ASP A 1 184 ? -2.950 -13.495 -7.978 1.00 89.38 184 ASP A N 1
ATOM 1360 C CA . ASP A 1 184 ? -4.324 -13.988 -8.163 1.00 89.38 184 ASP A CA 1
ATOM 1361 C C . ASP A 1 184 ? -5.272 -12.969 -8.830 1.00 89.38 184 ASP A C 1
ATOM 1363 O O . ASP A 1 184 ? -6.437 -12.832 -8.465 1.00 89.38 184 ASP A O 1
ATOM 1367 N N . GLY A 1 185 ? -4.753 -12.214 -9.806 1.00 84.69 185 GLY A N 1
ATOM 1368 C CA . GLY A 1 185 ? -5.512 -11.202 -10.552 1.00 84.69 185 GLY A CA 1
ATOM 1369 C C . GLY A 1 185 ? -5.720 -9.872 -9.820 1.00 84.69 185 GLY A C 1
ATOM 1370 O O . GLY A 1 185 ? -6.361 -8.973 -10.363 1.00 84.69 185 GLY A O 1
ATOM 1371 N N . VAL A 1 186 ? -5.170 -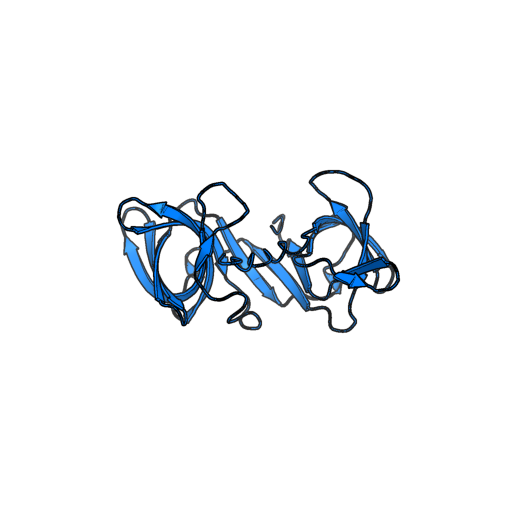9.703 -8.614 1.00 92.75 186 VAL A N 1
ATOM 1372 C CA . VAL A 1 186 ? -5.206 -8.422 -7.902 1.00 92.75 186 VAL A CA 1
ATOM 1373 C C . VAL A 1 186 ? -4.384 -7.381 -8.653 1.00 92.75 186 VAL A C 1
ATOM 1375 O O . VAL A 1 186 ? -3.257 -7.638 -9.066 1.00 92.75 186 VAL A O 1
ATOM 1378 N N . ILE A 1 187 ? -4.931 -6.172 -8.773 1.00 92.06 187 ILE A N 1
ATOM 1379 C CA . ILE A 1 187 ? -4.205 -4.996 -9.257 1.00 92.06 187 ILE A CA 1
ATOM 1380 C C . ILE A 1 187 ? -3.791 -4.166 -8.033 1.00 92.06 187 ILE A C 1
ATOM 1382 O O . ILE A 1 187 ? -4.660 -3.547 -7.405 1.00 92.06 187 ILE A O 1
ATOM 1386 N N . PRO A 1 188 ? -2.493 -4.137 -7.668 1.00 89.00 188 PRO A N 1
ATOM 1387 C CA . PRO A 1 188 ? -2.001 -3.302 -6.581 1.00 89.00 188 PRO A CA 1
ATOM 1388 C C . PRO A 1 188 ? -2.267 -1.828 -6.875 1.00 89.00 188 PRO A C 1
ATOM 1390 O O . PRO A 1 188 ? -2.140 -1.379 -8.015 1.00 89.00 188 PRO A O 1
ATOM 1393 N N . ARG A 1 189 ? -2.616 -1.065 -5.840 1.00 74.94 189 ARG A N 1
ATOM 1394 C CA . ARG A 1 189 ? -3.035 0.333 -5.984 1.00 74.94 189 ARG A CA 1
ATOM 1395 C C . ARG A 1 189 ? -2.169 1.310 -5.217 1.00 74.94 189 ARG A C 1
ATOM 1397 O O . ARG A 1 189 ? -1.463 0.942 -4.259 1.00 74.94 189 ARG A O 1
#

Foldseek 3Di:
DDDDPDDPDPPAFDKAWFFFADDDDQWTWGQGPVGDDTAIAGEDPLAWEKEKEFDDPVLLDAFFWKKFKFAADPVRATEGQEMEGEEPVCPPPVADKDADPPDPRIIIHGFGFHDWDADPQAIWTWTDTPVGIHIYGYGPPHTYIYIDGDDPVLSDGGWTKMQSHWDQDPVRGTYGRYMYTYDPPDHDD

Mean predicted aligned error: 5.96 Å

Sequence (189 aa):
MSCGAALAQVEPPLRLPGTIEKVEGDTIWVRPYEGGGLFEIALDKKLAVYGVAPGKLADLKQGAFIGVGAMPQADGSQRAMQITVFAESQRGLGEGFRPWDRAPGTTMTNATIDTTVAGVDGRTLTVKYKGGEQKIVVPPDVVILDYVSGDRSELKTGAHVMVPVVKRKLDGSLGADRINVGRDGVIPR

Radius of gyration: 18.25 Å; Cα contacts (8 Å, |Δi|>4): 453; chains: 1; bounding box: 46×57×42 Å

Nearest PDB structures (foldseek):
  5okz-assembly2_G  TM=6.510E-01  e=9.536E+00  Saccharomyces cerevisiae S288C
  2eqs-assembly1_A  TM=4.485E-01  e=7.279E+00  Homo sapiens
  1t9h-assembly1_A  TM=3.236E-01  e=9.034E+00  Bacillus subtilis
  8qcf-assembly1_H  TM=2.268E-01  e=6.190E+00  Saccharomyces cerevisiae

pLDDT: mean 90.84, std 12.6, range [41.0, 98.38]